Protein 2MSB (pdb70)

CATH classification: 3.10.100.10

Foldseek 3Di:
DDKAFPQWWFFLVVLQVVQVVVVFGFAAQLDLVSLVVNLVRNLFKEWGQWWCVPPPPFIAGVVGDTRDDAFADPPPPPLPDPGFTTWIQGNVSHIYGHHSRGIGTRMTDDD/DKDKAFPQWWFFLVVLQVVQVVVPFGFAADLDPVSLVNNCVRNVAKAWGQWWCVPPPPFIAGVVGDTRDDAFADPPPPDLPDPGFTTWIQHPPSHIYGHHSRGIGTRMTMDDD

Radius of gyration: 19.65 Å; Cα contacts (8 Å, |Δi|>4): 508; chains: 2; bounding box: 37×59×50 Å

Sequence (224 aa):
KFFVTNHERMPFSKVKALCSELRGTVAIPRNAEENKAIQEVAKTSAFLGITDEVTEGQFMYVTGGRLTYSNWKKDEPNDHGSGEDCVTIVDNGLWNDISCQASHTAVCEFPKKFFVTNHERMPFSKVKALCSELRGTVAIPRNAEENKAIQEVAKTSAFLGITDEVTEGQFMYVTGGRLTYSNWKKDEPNDHGSGEDCVTIVDNGLWNDISCQASHTAVCEFPA

B-factor: mean 24.62, std 10.66, range [8.36, 65.38]

InterPro domains:
  IPR001304 C-type lectin-like [PF00059] (135-236)
  IPR001304 C-type lectin-like [PS50041] (123-235)
  IPR001304 C-type lectin-like [SM00034] (116-235)
  IPR008160 Collagen triple helix repeat [PF01391] (36-86)
  IPR016186 C-type lectin-like/link domain superfamily [G3DSA:3.10.100.10] (90-238)
  IPR016187 C-type lectin fold [SSF56436] (125-237)
  IPR018378 C-type lectin, conserved site [PS00615] (212-234)
  IPR033990 Collectin, C-type lectin-like domain [cd03591] (126-236)
  IPR051077 Calcium-dependent Lectin [PTHR24024] (2-236)

Secondary structure (P-SEA, 3-state):
cccccccccccaaaaaaaaaaacccccccccaaaaaaaaaaaccbbbccccccccccccccccccccccccccccccccccccccbbbbccccbbbbccccbbbbbbbbcc/cbbbbcccccccaaaaaaaaaaacccccccccaaaaaaaaaaaccbbbccccccccccbbbbccccccccccccccccccccccccbbbbccccbbbbccccbbbbbbbbbcc

Structure (mmCIF, N/CA/C/O backbone):
data_2MSB
#
_entry.id   2MSB
#
_cell.length_a   34.810
_cell.length_b   85.160
_cell.length_c   39.550
_cell.angle_alpha   90.00
_cell.angle_beta   97.41
_cell.angle_gamma   90.00
#
_symmetry.space_group_name_H-M   'P 1 21 1'
#
loop_
_entity.id
_entity.type
_entity.pdbx_description
1 polymer 'MANNOSE-BINDING PROTEIN-A'
2 branched alpha-D-mannopyranose-(1-2)-alpha-D-mannopyranose-(1-3)-[alpha-D-mannopyranose-(1-3)-[alpha-D-mannopyranose-(1-6)]alpha-D-mannopyranose-(1-6)]beta-D-mannopyranose-(1-4)-2-acetamido-2-deoxy-beta-D-glucopyranose
3 non-polymer 'CALCIUM ION'
4 water water
#
loop_
_atom_site.group_PDB
_atom_site.id
_atom_site.type_symbol
_atom_site.label_atom_id
_atom_site.label_alt_id
_atom_site.label_comp_id
_atom_site.label_asym_id
_atom_site.label_entity_id
_atom_site.label_seq_id
_atom_site.pdbx_PDB_ins_code
_atom_site.Cartn_x
_atom_site.Cartn_y
_atom_site.Cartn_z
_atom_site.occupancy
_atom_site.B_iso_or_equiv
_atom_site.auth_seq_id
_atom_site.auth_comp_id
_atom_site.auth_asym_id
_atom_site.auth_atom_id
_atom_site.pdbx_PDB_model_num
ATOM 1 C C . LYS A 1 3 ? 24.832 1.675 13.656 1.00 45.57 109 LYS A C 1
ATOM 2 O O . LYS A 1 3 ? 25.287 1.274 12.577 1.00 47.31 109 LYS A O 1
ATOM 3 N N . LYS A 1 4 ? 23.678 1.247 14.152 1.00 41.91 110 LYS A N 1
ATOM 4 C CA . LYS A 1 4 ? 22.838 0.322 13.407 1.00 35.35 110 LYS A CA 1
ATOM 5 C C . LYS A 1 4 ? 21.514 0.999 13.153 1.00 30.76 110 LYS A C 1
ATOM 6 O O . LYS A 1 4 ? 21.101 1.882 13.903 1.00 30.27 110 LYS A O 1
ATOM 12 N N . PHE A 1 5 ? 20.845 0.563 12.098 1.00 27.19 111 PHE A N 1
ATOM 13 C CA . PHE A 1 5 ? 19.516 1.053 11.771 1.00 24.41 111 PHE A CA 1
ATOM 14 C C . PHE A 1 5 ? 18.639 -0.177 11.953 1.00 19.68 111 PHE A C 1
ATOM 15 O O . PHE A 1 5 ? 19.057 -1.278 11.638 1.00 19.09 111 PHE A O 1
ATOM 23 N N . PHE A 1 6 ? 17.455 0.001 12.511 1.00 16.75 112 PHE A N 1
ATOM 24 C CA . PHE A 1 6 ? 16.535 -1.113 12.692 1.00 17.30 112 PHE A CA 1
ATOM 25 C C . PHE A 1 6 ? 15.315 -0.680 11.919 1.00 18.62 112 PHE A C 1
ATOM 26 O O . PHE A 1 6 ? 14.868 0.469 12.054 1.00 19.54 112 PHE A O 1
ATOM 34 N N . VAL A 1 7 ? 14.832 -1.561 11.056 1.00 16.48 113 VAL A N 1
ATOM 35 C CA . VAL A 1 7 ? 13.677 -1.272 10.220 1.00 18.01 113 VAL A CA 1
ATOM 36 C C . VAL A 1 7 ? 12.674 -2.409 10.265 1.00 19.57 113 VAL A C 1
ATOM 37 O O . VAL A 1 7 ? 13.019 -3.556 10.545 1.00 18.68 113 VAL A O 1
ATOM 41 N N . THR A 1 8 ? 11.422 -2.088 9.982 1.00 19.55 114 THR A N 1
ATOM 42 C CA . THR A 1 8 ? 10.389 -3.095 9.994 1.00 16.51 114 THR A CA 1
ATOM 43 C C . THR A 1 8 ? 9.361 -2.759 8.942 1.00 17.14 114 THR A C 1
ATOM 44 O O . THR A 1 8 ? 9.314 -1.641 8.463 1.00 15.80 114 THR A O 1
ATOM 48 N N . ASN A 1 9 ? 8.644 -3.771 8.479 1.00 15.08 115 ASN A N 1
ATOM 49 C CA . ASN A 1 9 ? 7.544 -3.539 7.569 1.00 20.28 115 ASN A CA 1
ATOM 50 C C . ASN A 1 9 ? 6.272 -3.861 8.353 1.00 22.55 115 ASN A C 1
ATOM 51 O O . ASN A 1 9 ? 5.171 -3.757 7.834 1.00 26.26 115 ASN A O 1
ATOM 56 N N . HIS A 1 10 ? 6.452 -4.175 9.638 1.00 25.62 116 HIS A N 1
ATOM 57 C CA . HIS A 1 10 ? 5.384 -4.494 10.582 1.00 28.69 116 HIS A CA 1
ATOM 58 C C . HIS A 1 10 ? 4.749 -5.861 10.462 1.00 30.81 116 HIS A C 1
ATOM 59 O O . HIS A 1 10 ? 3.902 -6.221 11.293 1.00 34.11 116 HIS A O 1
ATOM 66 N N . GLU A 1 11 ? 5.112 -6.628 9.443 1.00 29.45 117 GLU A N 1
ATOM 67 C CA . GLU A 1 11 ? 4.481 -7.923 9.318 1.00 29.62 117 GLU A CA 1
ATOM 68 C C . GLU A 1 11 ? 4.971 -8.893 10.375 1.00 27.29 117 GLU A C 1
ATOM 69 O O . GLU A 1 11 ? 6.094 -8.761 10.888 1.00 22.91 117 GLU A O 1
ATOM 79 N N . ARG A 1 12 ? 4.068 -9.796 10.753 1.00 25.55 118 ARG A N 1
ATOM 80 C CA . ARG A 1 12 ? 4.320 -10.824 11.741 1.00 25.70 118 ARG A CA 1
ATOM 81 C C . ARG A 1 12 ? 4.376 -12.138 10.995 1.00 23.49 118 ARG A C 1
ATOM 82 O O . ARG A 1 12 ? 3.468 -12.495 10.253 1.00 23.86 118 ARG A O 1
ATOM 90 N N . MET A 1 13 ? 5.460 -12.868 11.208 1.00 24.48 119 MET A N 1
ATOM 91 C CA . MET A 1 13 ? 5.675 -14.119 10.513 1.00 23.16 119 MET A CA 1
ATOM 92 C C . MET A 1 13 ? 6.581 -14.999 11.355 1.00 22.23 119 MET A C 1
ATOM 93 O O . MET A 1 13 ? 7.139 -14.541 12.354 1.00 21.01 119 MET A O 1
ATOM 98 N N . PRO A 1 14 ? 6.703 -16.288 10.983 1.00 23.12 120 PRO A N 1
ATOM 99 C CA . PRO A 1 14 ? 7.549 -17.236 11.698 1.00 19.72 120 PRO A CA 1
ATOM 100 C C . PRO A 1 14 ? 8.991 -16.822 11.485 1.00 16.61 120 PRO A C 1
ATOM 101 O O . PRO A 1 14 ? 9.307 -16.120 10.519 1.00 17.47 120 PRO A O 1
ATOM 105 N N . PHE A 1 15 ? 9.856 -17.255 12.384 1.00 17.84 121 PHE A N 1
ATOM 106 C CA . PHE A 1 15 ? 11.265 -16.883 12.308 1.00 13.46 121 PHE A CA 1
ATOM 107 C C . PHE A 1 15 ? 11.936 -17.178 10.968 1.00 15.36 121 PHE A C 1
ATOM 108 O O . PHE A 1 15 ? 12.737 -16.384 10.465 1.00 14.03 121 PHE A O 1
ATOM 116 N N . SER A 1 16 ? 11.646 -18.347 10.417 1.00 13.21 122 SER A N 1
ATOM 117 C CA . SER A 1 16 ? 12.192 -18.749 9.140 1.00 15.68 122 SER A CA 1
ATOM 118 C C . SER A 1 16 ? 11.936 -17.667 8.073 1.00 14.85 122 SER A C 1
ATOM 119 O O . SER A 1 16 ? 12.812 -17.361 7.262 1.00 16.76 122 SER A O 1
ATOM 122 N N . LYS A 1 17 ? 10.753 -17.058 8.118 1.00 14.53 123 LYS A N 1
ATOM 123 C CA . LYS A 1 17 ? 10.371 -16.022 7.162 1.00 18.01 123 LYS A CA 1
ATOM 124 C C . LYS A 1 17 ? 11.034 -14.680 7.452 1.00 16.83 123 LYS A C 1
ATOM 125 O O . LYS A 1 17 ? 11.372 -13.952 6.522 1.00 13.81 123 LYS A O 1
ATOM 134 N N . VAL A 1 18 ? 11.260 -14.379 8.732 1.00 17.05 124 VAL A N 1
ATOM 135 C CA . VAL A 1 18 ? 11.940 -13.149 9.132 1.00 15.10 124 VAL A CA 1
ATOM 136 C C . VAL A 1 18 ? 13.390 -13.197 8.606 1.00 12.46 124 VAL A C 1
ATOM 137 O O . VAL A 1 18 ? 13.889 -12.228 8.022 1.00 14.61 124 VAL A O 1
ATOM 141 N N . LYS A 1 19 ? 14.037 -14.343 8.757 1.00 10.81 125 LYS A N 1
ATOM 142 C CA . LYS A 1 19 ? 15.401 -14.497 8.263 1.00 11.89 125 LYS A CA 1
ATOM 143 C C . LYS A 1 19 ? 15.476 -14.285 6.746 1.00 14.61 125 LYS A C 1
ATOM 144 O O . LYS A 1 19 ? 16.322 -13.519 6.262 1.00 17.03 125 LYS A O 1
ATOM 150 N N . ALA A 1 20 ? 14.570 -14.934 6.014 1.00 14.76 126 ALA A N 1
ATOM 151 C CA . ALA A 1 20 ? 14.478 -14.828 4.543 1.00 14.89 126 ALA A CA 1
ATOM 152 C C . ALA A 1 20 ? 14.252 -13.358 4.154 1.00 17.45 126 ALA A C 1
ATOM 153 O O . ALA A 1 20 ? 14.929 -12.828 3.266 1.00 19.88 126 ALA A O 1
ATOM 155 N N . LEU A 1 21 ? 13.338 -12.691 4.854 1.00 15.99 127 LEU A N 1
ATOM 156 C CA . LEU A 1 21 ? 13.029 -11.293 4.606 1.00 15.57 127 LEU A CA 1
ATOM 157 C C . LEU A 1 21 ? 14.258 -10.403 4.789 1.00 16.92 127 LEU A C 1
ATOM 158 O O . LEU A 1 21 ? 14.632 -9.663 3.885 1.00 21.25 127 LEU A O 1
ATOM 163 N N . CYS A 1 22 ? 14.911 -10.482 5.944 1.00 15.41 128 CYS A N 1
ATOM 164 C CA . CYS A 1 22 ? 16.069 -9.634 6.171 1.00 13.11 128 CYS A CA 1
ATOM 165 C C . CYS A 1 22 ? 17.170 -9.901 5.182 1.00 17.65 128 CYS A C 1
ATOM 166 O O . CYS A 1 22 ? 17.804 -8.958 4.720 1.00 15.44 128 CYS A O 1
ATOM 169 N N . SER A 1 23 ? 17.319 -11.155 4.768 1.00 18.59 129 SER A N 1
ATOM 170 C CA . SER A 1 23 ? 18.365 -11.478 3.807 1.00 22.03 129 SER A CA 1
ATOM 171 C C . SER A 1 23 ? 18.029 -10.909 2.425 1.00 21.44 129 SER A C 1
ATOM 172 O O . SER A 1 23 ? 18.931 -10.455 1.715 1.00 21.55 129 SER A O 1
ATOM 175 N N . GLU A 1 24 ? 16.742 -10.841 2.085 1.00 19.45 130 GLU A N 1
ATOM 176 C CA . GLU A 1 24 ? 16.316 -10.265 0.798 1.00 23.46 130 GLU A CA 1
ATOM 177 C C . GLU A 1 24 ? 16.662 -8.788 0.756 1.00 24.87 130 GLU A C 1
ATOM 178 O O . GLU A 1 24 ? 16.953 -8.235 -0.310 1.00 23.97 130 GLU A O 1
ATOM 184 N N . LEU A 1 25 ? 16.578 -8.139 1.918 1.00 20.75 131 LEU A N 1
ATOM 185 C CA . LEU A 1 25 ? 16.899 -6.722 2.051 1.00 22.71 131 LEU A CA 1
ATOM 186 C C . LEU A 1 25 ? 18.396 -6.524 2.215 1.00 20.60 131 LEU A C 1
ATOM 187 O O . LEU A 1 25 ? 18.857 -5.395 2.338 1.00 22.78 131 LEU A O 1
ATOM 192 N N . ARG A 1 26 ? 19.136 -7.625 2.277 1.00 21.57 132 ARG A N 1
ATOM 193 C CA . ARG A 1 26 ? 20.581 -7.595 2.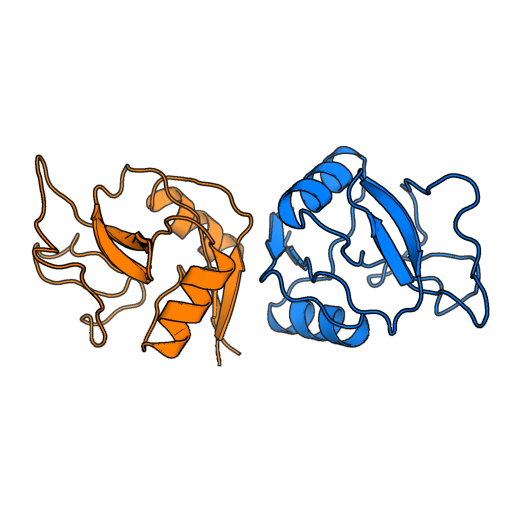457 1.00 25.26 132 ARG A CA 1
ATOM 194 C C . ARG A 1 26 ? 20.966 -7.067 3.836 1.00 23.97 132 ARG A C 1
ATOM 195 O O . ARG A 1 26 ? 21.934 -6.326 3.989 1.00 23.07 132 ARG A O 1
ATOM 203 N N . GLY A 1 27 ? 20.166 -7.451 4.830 1.00 23.38 133 GLY A N 1
ATOM 204 C CA . GLY A 1 27 ? 20.405 -7.085 6.212 1.00 22.73 133 GLY A CA 1
ATOM 205 C C . GLY A 1 27 ? 20.359 -8.373 7.026 1.00 20.94 133 GLY A C 1
ATOM 206 O O . GLY A 1 27 ? 20.456 -9.465 6.468 1.00 18.88 133 GLY A O 1
ATOM 207 N N . THR A 1 28 ? 20.192 -8.271 8.337 1.00 15.60 134 THR A N 1
ATOM 208 C CA . THR A 1 28 ? 20.146 -9.459 9.169 1.00 18.60 134 THR A CA 1
ATOM 209 C C . THR A 1 28 ? 19.022 -9.238 10.153 1.00 15.22 134 THR A C 1
ATOM 210 O O . THR A 1 28 ? 18.511 -8.117 10.266 1.00 16.09 134 THR A O 1
ATOM 214 N N . VAL A 1 29 ? 18.603 -10.301 10.827 1.00 14.54 135 VAL A N 1
ATOM 215 C CA . VAL A 1 29 ? 17.546 -10.1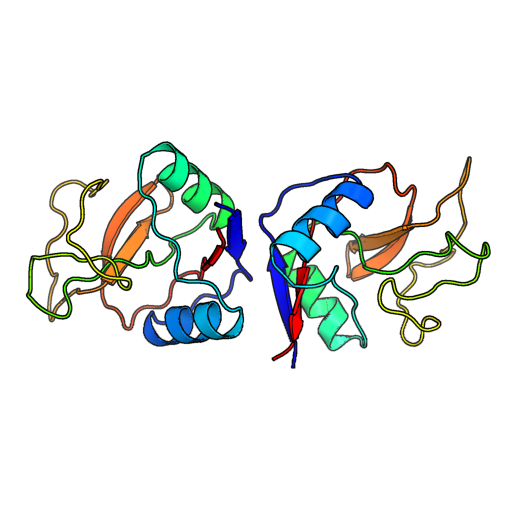60 11.811 1.00 12.93 135 VAL A CA 1
ATOM 216 C C . VAL A 1 29 ? 18.133 -9.332 12.927 1.00 14.95 135 VAL A C 1
ATOM 217 O O . VAL A 1 29 ? 19.297 -9.533 13.298 1.00 14.42 135 VAL A O 1
ATOM 221 N N . ALA A 1 30 ? 17.331 -8.416 13.466 1.00 13.26 136 ALA A N 1
ATOM 222 C CA . ALA A 1 30 ? 17.774 -7.543 14.550 1.00 16.38 136 ALA A CA 1
ATOM 223 C C . ALA A 1 30 ? 18.393 -8.268 15.744 1.00 16.80 136 ALA A C 1
ATOM 224 O O . ALA A 1 30 ? 17.829 -9.223 16.281 1.00 18.03 136 ALA A O 1
ATOM 226 N N . ILE A 1 31 ? 19.527 -7.744 16.198 1.00 16.49 137 ILE A N 1
ATOM 227 C CA . ILE A 1 31 ? 20.248 -8.290 17.329 1.00 15.94 137 ILE A CA 1
ATOM 228 C C . ILE A 1 31 ? 20.674 -7.144 18.226 1.00 14.90 137 ILE A C 1
ATOM 229 O O . ILE A 1 31 ? 21.430 -6.273 17.797 1.00 19.15 137 ILE A O 1
ATOM 234 N N . PRO A 1 32 ? 20.125 -7.071 19.438 1.00 15.68 138 PRO A N 1
ATOM 235 C CA . PRO A 1 32 ? 20.534 -5.979 20.333 1.00 17.88 138 PRO A CA 1
ATOM 236 C C . PRO A 1 32 ? 21.804 -6.429 21.027 1.00 18.79 138 PRO A C 1
ATOM 237 O O . PRO A 1 32 ? 21.840 -7.491 21.635 1.00 23.16 138 PRO A O 1
ATOM 241 N N . ARG A 1 33 ? 22.842 -5.610 20.954 1.00 19.24 139 ARG A N 1
ATOM 242 C CA . ARG A 1 33 ? 24.126 -5.962 21.547 1.00 20.66 139 ARG A CA 1
ATOM 243 C C . ARG A 1 33 ? 24.268 -5.289 22.904 1.00 24.16 139 ARG A C 1
ATOM 244 O O . ARG A 1 33 ? 25.219 -5.529 23.637 1.00 25.56 139 ARG A O 1
ATOM 252 N N . ASN A 1 34 ? 23.317 -4.426 23.235 1.00 23.21 140 ASN A N 1
ATOM 253 C CA . ASN A 1 34 ? 23.339 -3.736 24.512 1.00 24.61 140 ASN A CA 1
ATOM 254 C C . ASN A 1 34 ? 21.947 -3.201 24.779 1.00 25.17 140 ASN A C 1
ATOM 255 O O . ASN A 1 34 ? 21.072 -3.313 23.919 1.00 21.34 140 ASN A O 1
ATOM 260 N N . ALA A 1 35 ? 21.743 -2.618 25.957 1.00 24.56 141 ALA A N 1
ATOM 261 C CA . ALA A 1 35 ? 20.437 -2.098 26.357 1.00 24.12 141 ALA A CA 1
ATOM 262 C C . ALA A 1 35 ? 19.889 -1.006 25.459 1.00 23.00 141 ALA A C 1
ATOM 263 O O . ALA A 1 35 ? 18.682 -0.881 25.300 1.00 22.15 141 ALA A O 1
ATOM 265 N N . GLU A 1 36 ? 20.789 -0.197 24.913 1.00 24.00 142 GLU A N 1
ATOM 266 C CA . GLU A 1 36 ? 20.461 0.913 24.024 1.00 27.29 142 GLU A CA 1
ATOM 267 C C . GLU A 1 36 ? 19.792 0.351 22.771 1.00 25.81 142 GLU A C 1
ATOM 268 O O . GLU A 1 36 ? 18.687 0.760 22.388 1.00 26.08 142 GLU A O 1
ATOM 274 N N . GLU A 1 37 ? 20.461 -0.613 22.153 1.00 24.88 143 GLU A N 1
ATOM 275 C CA . GLU A 1 37 ? 19.943 -1.264 20.947 1.00 21.04 143 GLU A CA 1
ATOM 276 C C . GLU A 1 37 ? 18.664 -2.026 21.267 1.00 20.51 143 GLU A C 1
ATOM 277 O O . GLU A 1 37 ? 17.748 -2.077 20.450 1.00 22.29 143 GLU A O 1
ATOM 283 N N . ASN A 1 38 ? 18.607 -2.617 22.453 1.00 20.42 144 ASN A N 1
ATOM 284 C CA . ASN A 1 38 ? 17.418 -3.337 22.872 1.00 19.08 144 ASN A CA 1
ATOM 285 C C . ASN A 1 38 ? 16.218 -2.381 22.923 1.00 19.95 144 ASN A C 1
ATOM 286 O O . ASN A 1 38 ? 15.115 -2.714 22.474 1.00 18.91 144 ASN A O 1
ATOM 291 N N . LYS A 1 39 ? 16.419 -1.192 23.479 1.00 20.17 145 LYS A N 1
ATOM 292 C CA . LYS A 1 39 ? 15.337 -0.228 23.542 1.00 21.53 145 LYS A CA 1
ATOM 293 C C . LYS A 1 39 ? 14.953 0.256 22.153 1.00 19.89 145 LYS A C 1
ATOM 294 O O . LYS A 1 39 ? 13.782 0.422 21.854 1.00 23.55 145 LYS A O 1
ATOM 304 N N . ALA A 1 40 ? 15.956 0.498 21.316 1.00 22.79 146 ALA A N 1
ATOM 305 C CA . ALA A 1 40 ? 15.753 0.953 19.945 1.00 18.93 146 ALA A CA 1
ATOM 306 C C . ALA A 1 40 ? 14.912 -0.055 19.145 1.00 19.65 146 ALA A C 1
ATOM 307 O O . ALA A 1 40 ? 14.005 0.335 18.411 1.00 19.27 146 ALA A O 1
ATOM 309 N N . ILE A 1 41 ? 15.183 -1.351 19.313 1.00 16.42 147 ILE A N 1
ATOM 310 C CA . ILE A 1 41 ? 14.403 -2.382 18.617 1.00 18.17 147 ILE A CA 1
ATOM 311 C C . ILE A 1 41 ? 12.977 -2.376 19.178 1.00 19.56 147 ILE A C 1
ATOM 312 O O . ILE A 1 41 ? 12.001 -2.521 18.435 1.00 20.99 147 ILE A O 1
ATOM 317 N N . GLN A 1 42 ? 12.865 -2.229 20.498 1.00 23.10 148 GLN A N 1
ATOM 318 C CA . GLN A 1 42 ? 11.567 -2.209 21.167 1.00 24.92 148 GLN A CA 1
ATOM 319 C C . GLN A 1 42 ? 10.707 -1.085 20.600 1.00 23.61 148 GLN A C 1
ATOM 320 O O . GLN A 1 42 ? 9.532 -1.280 20.305 1.00 23.35 148 GLN A O 1
ATOM 326 N N . GLU A 1 43 ? 11.316 0.077 20.413 1.00 25.56 149 GLU A N 1
ATOM 327 C CA . GLU A 1 43 ? 10.593 1.229 19.887 1.00 28.39 149 GLU A CA 1
ATOM 328 C C . GLU A 1 43 ? 10.160 1.094 18.430 1.00 26.95 149 GLU A C 1
ATOM 329 O O . GLU A 1 43 ? 9.115 1.601 18.060 1.00 28.30 149 GLU A O 1
ATOM 338 N N . VAL A 1 44 ? 10.962 0.420 17.608 1.00 25.63 150 VAL A N 1
ATOM 339 C CA . VAL A 1 44 ? 10.633 0.217 16.198 1.00 23.91 150 VAL A CA 1
ATOM 340 C C . VAL A 1 44 ? 9.506 -0.822 16.055 1.00 25.34 150 VAL A C 1
ATOM 341 O O . VAL A 1 44 ? 8.538 -0.639 15.308 1.00 22.59 150 VAL A O 1
ATOM 345 N N . ALA A 1 45 ? 9.637 -1.922 16.784 1.00 25.64 151 ALA A N 1
ATOM 346 C CA . ALA A 1 45 ? 8.656 -2.999 16.701 1.00 24.96 151 ALA A CA 1
ATOM 347 C C . ALA A 1 45 ? 7.308 -2.669 17.327 1.00 28.06 151 ALA A C 1
ATOM 348 O O . ALA A 1 45 ? 6.266 -3.033 16.778 1.00 28.36 151 ALA A O 1
ATOM 350 N N . LYS A 1 46 ? 7.329 -2.025 18.492 1.00 28.59 152 LYS A N 1
ATOM 351 C CA . LYS A 1 46 ? 6.103 -1.656 19.208 1.00 31.44 152 LYS A CA 1
ATOM 352 C C . LYS A 1 46 ? 5.246 -2.855 19.611 1.00 30.90 152 LYS A C 1
ATOM 353 O O . LYS A 1 46 ? 4.116 -2.696 20.085 1.00 35.38 152 LYS A O 1
ATOM 359 N N . THR A 1 47 ? 5.775 -4.053 19.405 1.00 25.71 153 THR A N 1
ATOM 360 C CA . THR A 1 47 ? 5.080 -5.280 19.747 1.00 24.45 153 THR A CA 1
ATOM 361 C C . THR A 1 47 ? 6.154 -6.373 19.801 1.00 24.31 153 THR A C 1
ATOM 362 O O . THR A 1 47 ? 7.338 -6.082 19.585 1.00 26.01 153 THR A O 1
ATOM 366 N N . SER A 1 48 ? 5.762 -7.609 20.099 1.00 20.25 154 SER A N 1
ATOM 367 C CA . SER A 1 48 ? 6.733 -8.692 20.182 1.00 18.48 154 SER A CA 1
ATOM 368 C C . SER A 1 48 ? 7.434 -8.868 18.837 1.00 17.80 154 SER A C 1
ATOM 369 O O . SER A 1 48 ? 6.811 -8.860 17.778 1.00 15.77 154 SER A O 1
ATOM 372 N N . ALA A 1 49 ? 8.750 -8.992 18.875 1.00 14.86 155 ALA A N 1
ATOM 373 C CA . ALA A 1 49 ? 9.495 -9.149 17.639 1.00 14.24 155 ALA A CA 1
ATOM 374 C C . ALA A 1 49 ? 10.567 -10.185 17.866 1.00 14.19 155 ALA A C 1
ATOM 375 O O . ALA A 1 49 ? 11.050 -10.326 18.972 1.00 15.59 155 ALA A O 1
ATOM 377 N N . PHE A 1 50 ? 10.943 -10.900 16.811 1.00 15.37 156 PHE A N 1
ATOM 378 C CA . PHE A 1 50 ? 11.988 -11.901 16.916 1.00 11.82 156 PHE A CA 1
ATOM 379 C C . PHE A 1 50 ? 13.351 -11.224 16.924 1.00 9.81 156 PHE A C 1
ATOM 380 O O . PHE A 1 50 ? 13.561 -10.210 16.252 1.00 12.45 156 PHE A O 1
ATOM 388 N N . LEU A 1 51 ? 14.290 -11.808 17.635 1.00 11.69 157 LEU A N 1
ATOM 389 C CA . LEU A 1 51 ? 15.647 -11.292 17.621 1.00 10.23 157 LEU A CA 1
ATOM 390 C C . LEU A 1 51 ? 16.471 -12.355 16.898 1.00 9.17 157 LEU A C 1
ATOM 391 O O . LEU A 1 51 ? 16.075 -13.523 16.856 1.00 13.66 157 LEU A O 1
ATOM 396 N N . GLY A 1 52 ? 17.595 -11.962 16.321 1.00 9.34 158 GLY A N 1
ATOM 397 C CA . GLY A 1 52 ? 18.420 -12.925 15.614 1.00 11.07 158 GLY A CA 1
ATOM 398 C C . GLY A 1 52 ? 19.241 -13.755 16.584 1.00 14.01 158 GLY A C 1
ATOM 399 O O . GLY A 1 52 ? 20.463 -13.850 16.470 1.00 11.19 158 GLY A O 1
ATOM 400 N N . ILE A 1 53 ? 18.559 -14.379 17.535 1.00 13.56 159 ILE A N 1
ATOM 401 C CA . ILE A 1 53 ? 19.222 -15.180 18.561 1.00 12.92 159 ILE A CA 1
ATOM 402 C C . ILE A 1 53 ? 18.404 -16.461 18.736 1.00 10.97 159 ILE A C 1
ATOM 403 O O . ILE A 1 53 ? 17.179 -16.387 18.882 1.00 12.45 159 ILE A O 1
ATOM 408 N N . THR A 1 54 ? 19.064 -17.623 18.705 1.00 10.42 160 THR A N 1
ATOM 409 C CA . THR A 1 54 ? 18.386 -18.909 18.862 1.00 11.30 160 THR A CA 1
ATOM 410 C C . THR A 1 54 ? 19.326 -19.932 19.506 1.00 12.99 160 THR A C 1
ATOM 411 O O . THR A 1 54 ? 20.528 -19.750 19.519 1.00 11.46 160 THR A O 1
ATOM 415 N N . ASP A 1 55 ? 18.757 -20.996 20.064 1.00 15.11 161 ASP A N 1
ATOM 416 C CA . ASP A 1 55 ? 19.557 -22.093 20.639 1.00 11.79 161 ASP A CA 1
ATOM 417 C C . ASP A 1 55 ? 19.165 -23.351 19.852 1.00 13.66 161 ASP A C 1
ATOM 418 O O . ASP A 1 55 ? 18.952 -24.419 20.405 1.00 14.79 161 ASP A O 1
ATOM 423 N N . GLU A 1 56 ? 19.018 -23.182 18.542 1.00 14.62 162 GLU A N 1
ATOM 424 C CA . GLU A 1 56 ? 18.660 -24.280 17.655 1.00 17.51 162 GLU A CA 1
ATOM 425 C C . GLU A 1 56 ? 19.776 -25.306 17.537 1.00 18.02 162 GLU A C 1
ATOM 426 O O . GLU A 1 56 ? 19.513 -26.497 17.387 1.00 21.52 162 GLU A O 1
ATOM 432 N N . VAL A 1 57 ? 21.019 -24.843 17.564 1.00 17.43 163 VAL A N 1
ATOM 433 C CA . VAL A 1 57 ? 22.164 -25.746 17.440 1.00 19.26 163 VAL A CA 1
ATOM 434 C C . VAL A 1 57 ? 22.354 -26.585 18.698 1.00 21.63 163 VAL A C 1
ATOM 435 O O . VAL A 1 57 ? 22.346 -27.820 18.635 1.00 22.66 163 VAL A O 1
ATOM 439 N N . THR A 1 58 ? 22.533 -25.914 19.832 1.00 19.37 164 THR A N 1
ATOM 440 C CA . THR A 1 58 ? 22.718 -26.594 21.109 1.00 21.35 164 THR A CA 1
ATOM 441 C C . THR A 1 58 ? 21.767 -25.965 22.111 1.00 22.08 164 THR A C 1
ATOM 442 O O . THR A 1 58 ? 21.910 -24.793 22.458 1.00 20.35 164 THR A O 1
ATOM 446 N N . GLU A 1 59 ? 20.802 -26.767 22.552 1.00 22.34 165 GLU A N 1
ATOM 447 C CA . GLU A 1 59 ? 19.774 -26.379 23.513 1.00 21.77 165 GLU A CA 1
ATOM 448 C C . GLU A 1 59 ? 20.325 -25.720 24.778 1.00 21.60 165 GLU A C 1
ATOM 449 O O . GLU A 1 59 ? 21.189 -26.275 25.465 1.00 23.83 165 GLU A O 1
ATOM 455 N N . GLY A 1 60 ? 19.869 -24.501 25.037 1.00 19.15 166 GLY A N 1
ATOM 456 C CA . GLY A 1 60 ? 20.317 -23.761 26.204 1.00 18.10 166 GLY A CA 1
ATOM 457 C C . GLY A 1 60 ? 21.519 -22.888 25.909 1.00 18.02 166 GLY A C 1
ATOM 458 O O . GLY A 1 60 ? 21.948 -22.094 26.750 1.00 19.24 166 GLY A O 1
ATOM 459 N N . GLN A 1 61 ? 22.102 -23.035 24.725 1.00 19.29 167 GLN A N 1
ATOM 460 C CA . GLN A 1 61 ? 23.238 -22.200 24.371 1.00 20.24 167 GLN A CA 1
ATOM 461 C C . GLN A 1 61 ? 22.800 -21.282 23.236 1.00 19.16 167 GLN A C 1
ATOM 462 O O . GLN A 1 61 ? 22.901 -21.639 22.071 1.00 18.07 167 GLN A O 1
ATOM 468 N N . PHE A 1 62 ? 22.250 -20.131 23.599 1.00 16.74 168 PHE A N 1
ATOM 469 C CA . PHE A 1 62 ? 21.787 -19.163 22.619 1.00 13.43 168 PHE A CA 1
ATOM 470 C C . PHE A 1 62 ? 22.936 -18.547 21.881 1.00 16.30 168 PHE A C 1
ATOM 471 O O . PHE A 1 62 ? 23.951 -18.174 22.478 1.00 13.66 168 PHE A O 1
ATOM 479 N N . MET A 1 63 ? 22.780 -18.436 20.570 1.00 15.33 169 MET A N 1
ATOM 480 C CA . MET A 1 63 ? 23.834 -17.890 19.731 1.00 14.70 169 MET A CA 1
ATOM 481 C C . MET A 1 63 ? 23.256 -16.927 18.716 1.00 13.95 169 MET A C 1
ATOM 482 O O . MET A 1 63 ? 22.143 -17.087 18.309 1.00 8.36 169 MET A O 1
ATOM 487 N N . TYR A 1 64 ? 24.015 -15.931 18.297 1.00 12.65 170 TYR A N 1
ATOM 488 C CA . TYR A 1 64 ? 23.508 -15.042 17.264 1.00 13.09 170 TYR A CA 1
ATOM 489 C C . TYR A 1 64 ? 23.432 -15.833 15.973 1.00 13.84 170 TYR A C 1
ATOM 490 O O . TYR A 1 64 ? 24.227 -16.745 15.734 1.00 13.39 170 TYR A O 1
ATOM 499 N N . VAL A 1 65 ? 22.455 -15.507 15.136 1.00 12.76 171 VAL A N 1
ATOM 500 C CA . VAL A 1 65 ? 22.317 -16.198 13.862 1.00 13.89 171 VAL A CA 1
ATOM 501 C C . VAL A 1 65 ? 23.528 -15.968 12.973 1.00 13.51 171 VAL A C 1
ATOM 502 O O . VAL A 1 65 ? 23.857 -16.817 12.137 1.00 12.88 171 VAL A O 1
ATOM 506 N N . THR A 1 66 ? 24.242 -14.874 13.241 1.00 14.82 172 THR A N 1
ATOM 507 C CA . THR A 1 66 ? 25.435 -14.505 12.484 1.00 14.51 172 THR A CA 1
ATOM 508 C C . THR A 1 66 ? 26.710 -15.038 13.123 1.00 15.82 172 THR A C 1
ATOM 509 O O . THR A 1 66 ? 27.800 -14.674 12.695 1.00 17.39 172 THR A O 1
ATOM 513 N N . GLY A 1 67 ? 26.550 -15.893 14.137 1.00 14.60 173 GLY A N 1
ATOM 514 C CA . GLY A 1 67 ? 27.672 -16.512 14.807 1.00 14.03 173 GLY A CA 1
ATOM 515 C C . GLY A 1 67 ? 27.963 -15.935 16.172 1.00 14.58 173 GLY A C 1
ATOM 516 O O . GLY A 1 67 ? 27.623 -14.789 16.465 1.00 17.93 173 GLY A O 1
ATOM 517 N N . GLY A 1 68 ? 28.532 -16.759 17.040 1.00 19.25 174 GLY A N 1
ATOM 518 C CA . GLY A 1 68 ? 28.907 -16.281 18.357 1.00 21.13 174 GLY A CA 1
ATOM 519 C C . GLY A 1 68 ? 27.894 -16.485 19.443 1.00 21.90 174 GLY A C 1
ATOM 520 O O . GLY A 1 68 ? 26.683 -16.460 19.209 1.00 19.90 174 GLY A O 1
ATOM 521 N N . ARG A 1 69 ? 28.399 -16.698 20.651 1.00 24.40 175 ARG A N 1
ATOM 522 C CA . ARG A 1 69 ? 27.545 -16.902 21.802 1.00 25.95 175 ARG A CA 1
ATOM 523 C C . ARG A 1 69 ? 27.012 -15.575 22.286 1.00 24.98 175 ARG A C 1
ATOM 524 O O . ARG A 1 69 ? 27.657 -14.531 22.176 1.00 23.42 175 ARG A O 1
ATOM 532 N N . LEU A 1 70 ? 25.805 -15.643 22.817 1.00 26.21 176 LEU A N 1
ATOM 533 C CA . LEU A 1 70 ? 25.086 -14.499 23.344 1.00 28.88 176 LEU A CA 1
ATOM 534 C C . LEU A 1 70 ? 25.862 -13.813 24.456 1.00 32.00 176 LEU A C 1
ATOM 535 O O . LEU A 1 70 ? 26.340 -14.462 25.396 1.00 33.61 176 LEU A O 1
ATOM 540 N N . THR A 1 71 ? 26.030 -12.509 24.331 1.00 31.93 177 THR A N 1
ATOM 541 C CA . THR A 1 71 ? 26.716 -11.774 25.369 1.00 33.68 177 THR A CA 1
ATOM 542 C C . THR A 1 71 ? 25.636 -11.044 26.167 1.00 31.01 177 THR A C 1
ATOM 543 O O . THR A 1 71 ? 25.173 -11.545 27.197 1.00 35.82 177 THR A O 1
ATOM 547 N N . TYR A 1 72 ? 25.165 -9.919 25.655 1.00 28.35 178 TYR A N 1
ATOM 548 C CA . TYR A 1 72 ? 24.132 -9.168 26.342 1.00 24.01 178 TYR A CA 1
ATOM 549 C C . TYR A 1 72 ? 22.787 -9.893 26.248 1.00 23.48 178 TYR A C 1
ATOM 550 O O . TYR A 1 72 ? 22.474 -10.488 25.225 1.00 22.50 178 TYR A O 1
ATOM 559 N N . SER A 1 73 ? 22.016 -9.873 27.328 1.00 20.54 179 SER A N 1
ATOM 560 C CA . SER A 1 73 ? 20.688 -10.483 27.335 1.00 20.38 179 SER A CA 1
ATOM 561 C C . SER A 1 73 ? 19.756 -9.689 28.236 1.00 20.31 179 SER A C 1
ATOM 562 O O . SER A 1 73 ? 20.201 -8.844 29.013 1.00 20.98 179 SER A O 1
ATOM 565 N N . ASN A 1 74 ? 18.455 -9.917 28.095 1.00 18.67 180 ASN A N 1
ATOM 566 C CA . ASN A 1 74 ? 17.483 -9.208 28.906 1.00 20.43 180 ASN A CA 1
ATOM 567 C C . ASN A 1 74 ? 16.307 -10.117 29.179 1.00 18.79 180 ASN A C 1
ATOM 568 O O . ASN A 1 74 ? 15.144 -9.725 29.030 1.00 21.16 180 ASN A O 1
ATOM 573 N N . TRP A 1 75 ? 16.601 -11.340 29.610 1.00 21.24 181 TRP A N 1
ATOM 574 C CA . TRP A 1 75 ? 15.546 -12.315 29.870 1.00 17.82 181 TRP A CA 1
ATOM 575 C C . TRP A 1 75 ? 14.588 -11.905 30.966 1.00 17.25 181 TRP A C 1
ATOM 576 O O . TRP A 1 75 ? 14.968 -11.247 31.940 1.00 18.60 181 TRP A O 1
ATOM 587 N N . LYS A 1 76 ? 13.353 -12.331 30.779 1.00 21.78 182 LYS A N 1
ATOM 588 C CA . LYS A 1 76 ? 12.250 -12.141 31.707 1.00 24.80 182 LYS A CA 1
ATOM 589 C C . LYS A 1 76 ? 12.582 -13.174 32.811 1.00 24.48 182 LYS A C 1
ATOM 590 O O . LYS A 1 76 ? 13.244 -14.189 32.540 1.00 21.83 182 LYS A O 1
ATOM 596 N N . LYS A 1 77 ? 12.157 -12.936 34.045 1.00 24.60 183 LYS A N 1
ATOM 597 C CA . LYS A 1 77 ? 12.446 -13.897 35.102 1.00 24.27 183 LYS A CA 1
ATOM 598 C C . LYS A 1 77 ? 11.901 -15.278 34.725 1.00 19.98 183 LYS A C 1
ATOM 599 O O . LYS A 1 77 ? 10.776 -15.419 34.209 1.00 24.36 183 LYS A O 1
ATOM 605 N N . ASP A 1 78 ? 12.720 -16.292 34.985 1.00 21.37 184 ASP A N 1
ATOM 606 C CA . ASP A 1 78 ? 12.408 -17.691 34.714 1.00 22.03 184 ASP A CA 1
ATOM 607 C C . ASP A 1 78 ? 12.493 -18.075 33.235 1.00 19.87 184 ASP A C 1
ATOM 608 O O . ASP A 1 78 ? 11.950 -19.097 32.821 1.00 20.73 184 ASP A O 1
ATOM 613 N N . GLU A 1 79 ? 13.092 -17.197 32.440 1.00 19.69 185 GLU A N 1
ATOM 614 C CA . GLU A 1 79 ? 13.294 -17.463 31.021 1.00 17.00 185 GLU A CA 1
ATOM 615 C C . GLU A 1 79 ? 14.804 -17.468 30.847 1.00 15.49 185 GLU A C 1
ATOM 616 O O . GLU A 1 79 ? 15.520 -16.831 31.624 1.00 17.96 185 GLU A O 1
ATOM 622 N N . PRO A 1 80 ? 15.323 -18.204 29.851 1.00 15.52 186 PRO A N 1
ATOM 623 C CA . PRO A 1 80 ? 14.593 -19.034 28.885 1.00 14.48 186 PRO A CA 1
ATOM 624 C C . PRO A 1 80 ? 14.181 -20.361 29.511 1.00 18.01 186 PRO A C 1
ATOM 625 O O . PRO A 1 80 ? 14.951 -20.971 30.236 1.00 20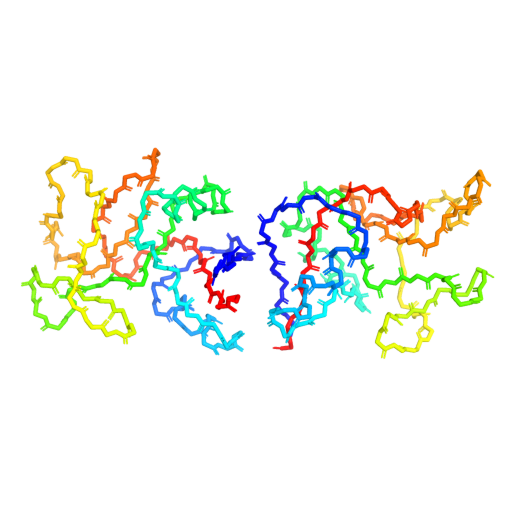.55 186 PRO A O 1
ATOM 629 N N . ASN A 1 81 ? 12.975 -20.825 29.221 1.00 18.94 187 ASN A N 1
ATOM 630 C CA . ASN A 1 81 ? 12.513 -22.058 29.835 1.00 20.90 187 ASN A CA 1
ATOM 631 C C . ASN A 1 81 ? 12.240 -23.214 28.875 1.00 21.57 187 ASN A C 1
ATOM 632 O O . ASN A 1 81 ? 11.777 -24.273 29.314 1.00 24.19 187 ASN A O 1
ATOM 637 N N . ASP A 1 82 ? 12.547 -23.019 27.590 1.00 15.26 188 ASP A N 1
ATOM 638 C CA . ASP A 1 82 ? 12.325 -24.044 26.569 1.00 16.93 188 ASP A CA 1
ATOM 639 C C . ASP A 1 82 ? 10.974 -24.706 26.805 1.00 20.44 188 ASP A C 1
ATOM 640 O O . ASP A 1 82 ? 10.817 -25.925 26.737 1.00 21.67 188 ASP A O 1
ATOM 645 N N . HIS A 1 83 ? 9.974 -23.873 27.012 1.00 22.76 189 HIS A N 1
ATOM 646 C CA . HIS A 1 83 ? 8.644 -24.366 27.325 1.00 24.34 189 HIS A CA 1
ATOM 647 C C . HIS A 1 83 ? 8.015 -25.403 26.410 1.00 26.17 189 HIS A C 1
ATOM 648 O O . HIS A 1 83 ? 8.149 -25.358 25.187 1.00 27.37 189 HIS A O 1
ATOM 655 N N . GLY A 1 84 ? 7.349 -26.361 27.051 1.00 28.50 190 GLY A N 1
ATOM 656 C CA . GLY A 1 84 ? 6.638 -27.422 26.360 1.00 29.20 190 GLY A CA 1
ATOM 657 C C . GLY A 1 84 ? 7.464 -28.283 25.433 1.00 30.15 190 GLY A C 1
ATOM 658 O O . GLY A 1 84 ? 8.478 -28.854 25.829 1.00 35.32 190 GLY A O 1
ATOM 659 N N . SER A 1 85 ? 6.991 -28.405 24.200 1.00 32.49 191 SER A N 1
ATOM 660 C CA . SER A 1 85 ? 7.669 -29.191 23.189 1.00 31.63 191 SER A CA 1
ATOM 661 C C . SER A 1 85 ? 9.011 -28.572 22.812 1.00 32.54 191 SER A C 1
ATOM 662 O O . SER A 1 85 ? 9.837 -29.219 22.162 1.00 32.77 191 SER A O 1
ATOM 665 N N . GLY A 1 86 ? 9.211 -27.312 23.195 1.00 31.18 192 GLY A N 1
ATOM 666 C CA . GLY A 1 86 ? 10.465 -26.646 22.899 1.00 26.22 192 GLY A CA 1
ATOM 667 C C . GLY A 1 86 ? 10.307 -25.221 22.410 1.00 21.99 192 GLY A C 1
ATOM 668 O O . GLY A 1 86 ? 9.317 -24.877 21.758 1.00 23.05 192 GLY A O 1
ATOM 669 N N . GLU A 1 87 ? 11.296 -24.393 22.730 1.00 16.84 193 GLU A N 1
ATOM 670 C CA . GLU A 1 87 ? 11.319 -22.989 22.333 1.00 16.24 193 GLU A CA 1
ATOM 671 C C . GLU A 1 87 ? 12.769 -22.647 22.019 1.00 12.52 193 GLU A C 1
ATOM 672 O O . GLU A 1 87 ? 13.596 -22.565 22.915 1.00 14.39 193 GLU A O 1
ATOM 678 N N . ASP A 1 88 ? 13.071 -22.435 20.745 1.00 12.23 194 ASP A N 1
ATOM 679 C CA . ASP A 1 88 ? 14.436 -22.153 20.332 1.00 13.69 194 ASP A CA 1
ATOM 680 C C . ASP A 1 88 ? 14.667 -20.743 19.786 1.00 12.29 194 ASP A C 1
ATOM 681 O O . ASP A 1 88 ? 15.791 -20.376 19.468 1.00 12.24 194 ASP A O 1
ATOM 686 N N . CYS A 1 89 ? 13.614 -19.953 19.694 1.00 11.16 195 CYS A N 1
ATOM 687 C CA . CYS A 1 89 ? 13.765 -18.591 19.211 1.00 11.62 195 CYS A CA 1
ATOM 688 C C . CYS A 1 89 ? 13.597 -17.611 20.368 1.00 11.34 195 CYS A C 1
ATOM 689 O O . CYS A 1 89 ? 13.212 -17.999 21.476 1.00 13.44 195 CYS A O 1
ATOM 692 N N . VAL A 1 90 ? 13.905 -16.348 20.112 1.00 11.85 196 VAL A N 1
ATOM 693 C CA . VAL A 1 90 ? 13.807 -15.329 21.139 1.00 12.17 196 VAL A CA 1
ATOM 694 C C . VAL A 1 90 ? 13.013 -14.144 20.645 1.00 14.45 196 VAL A C 1
ATOM 695 O O . VAL A 1 90 ? 13.248 -13.649 19.541 1.00 11.64 196 VAL A O 1
ATOM 699 N N . THR A 1 91 ? 12.059 -13.699 21.462 1.00 14.18 197 THR A N 1
ATOM 700 C CA . THR A 1 91 ? 11.289 -12.516 21.126 1.00 14.63 197 THR A CA 1
ATOM 701 C C . THR A 1 91 ? 11.520 -11.452 22.179 1.00 16.31 197 THR A C 1
ATOM 702 O O . THR A 1 91 ? 11.749 -11.762 23.350 1.00 16.70 197 THR A O 1
ATOM 706 N N . ILE A 1 92 ? 11.604 -10.210 21.734 1.00 13.25 198 ILE A N 1
ATOM 707 C CA . ILE A 1 92 ? 11.703 -9.102 22.681 1.00 14.10 198 ILE A CA 1
ATOM 708 C C . ILE A 1 92 ? 10.214 -8.770 22.832 1.00 16.01 198 ILE A C 1
ATOM 709 O O . ILE A 1 92 ? 9.473 -8.727 21.841 1.00 18.30 198 ILE A O 1
ATOM 714 N N . VAL A 1 93 ? 9.738 -8.690 24.068 1.00 16.70 199 VAL A N 1
ATOM 715 C CA . VAL A 1 93 ? 8.337 -8.409 24.296 1.00 20.78 199 VAL A CA 1
ATOM 716 C C . VAL A 1 93 ? 8.104 -6.912 24.402 1.00 24.49 199 VAL A C 1
ATOM 717 O O . VAL A 1 93 ? 9.042 -6.111 24.350 1.00 23.08 199 VAL A O 1
ATOM 721 N N . ASP A 1 94 ? 6.841 -6.545 24.528 1.00 29.19 200 ASP A N 1
ATOM 722 C CA . ASP A 1 94 ? 6.419 -5.154 24.619 1.00 34.51 200 ASP A CA 1
ATOM 723 C C . ASP A 1 94 ? 7.172 -4.250 25.601 1.00 34.37 200 ASP A C 1
ATOM 724 O O . ASP A 1 94 ? 7.328 -3.058 25.325 1.00 36.34 200 ASP A O 1
ATOM 732 N N . ASN A 1 95 ? 7.647 -4.805 26.720 1.00 29.99 201 ASN A N 1
ATOM 733 C CA . ASN A 1 95 ? 8.378 -4.021 27.719 1.00 28.40 201 ASN A CA 1
ATOM 734 C C . ASN A 1 95 ? 9.902 -4.115 27.605 1.00 26.57 201 ASN A C 1
ATOM 735 O O . ASN A 1 95 ? 10.637 -3.630 28.486 1.00 28.92 201 ASN A O 1
ATOM 740 N N . GLY A 1 96 ? 10.380 -4.739 26.528 1.00 23.83 202 GLY A N 1
ATOM 741 C CA . GLY A 1 96 ? 11.819 -4.847 26.307 1.00 18.78 202 GLY A CA 1
ATOM 742 C C . GLY A 1 96 ? 12.474 -6.104 26.835 1.00 20.01 202 GLY A C 1
ATOM 743 O O . GLY A 1 96 ? 13.642 -6.369 26.545 1.00 18.91 202 GLY A O 1
ATOM 744 N N . LEU A 1 97 ? 11.757 -6.836 27.672 1.00 16.37 203 LEU A N 1
ATOM 745 C CA . LEU A 1 97 ? 12.277 -8.076 28.241 1.00 19.06 203 LEU A CA 1
ATOM 746 C C . LEU A 1 97 ? 12.222 -9.159 27.164 1.00 16.47 203 LEU A C 1
ATOM 747 O O . LEU A 1 97 ? 11.512 -9.008 26.172 1.00 17.01 203 LEU A O 1
ATOM 752 N N . TRP A 1 98 ? 12.936 -10.261 27.379 1.00 17.72 204 TRP A N 1
ATOM 753 C CA . TRP A 1 98 ? 12.956 -11.346 26.396 1.00 15.97 204 TRP A CA 1
ATOM 754 C C . TRP A 1 98 ? 12.325 -12.630 26.888 1.00 16.38 204 TRP A C 1
ATOM 755 O O . TRP A 1 98 ? 12.468 -13.011 28.060 1.00 17.92 204 TRP A O 1
ATOM 766 N N . ASN A 1 99 ? 11.769 -13.371 25.945 1.00 14.76 205 ASN A N 1
ATOM 767 C CA . ASN A 1 99 ? 11.193 -14.660 26.229 1.00 16.43 205 ASN A CA 1
ATOM 768 C C . ASN A 1 99 ? 11.546 -15.580 25.069 1.00 16.51 205 ASN A C 1
ATOM 769 O O . ASN A 1 99 ? 11.466 -15.157 23.896 1.00 12.25 205 ASN A O 1
ATOM 774 N N . ASP A 1 100 ? 11.941 -16.821 25.371 1.00 15.37 206 ASP A N 1
ATOM 775 C CA . ASP A 1 100 ? 12.221 -17.766 24.291 1.00 14.79 206 ASP A CA 1
ATOM 776 C C . ASP A 1 100 ? 10.845 -18.254 23.894 1.00 13.46 206 ASP A C 1
ATOM 777 O O . ASP A 1 100 ? 9.938 -18.344 24.730 1.00 14.09 206 ASP A O 1
ATOM 782 N N . ILE A 1 101 ? 10.659 -18.489 22.613 1.00 11.91 207 ILE A N 1
ATOM 783 C CA . ILE A 1 101 ? 9.369 -18.860 22.083 1.00 12.17 207 ILE A CA 1
ATOM 784 C C . ILE A 1 101 ? 9.613 -19.803 20.898 1.00 15.10 207 ILE A C 1
ATOM 785 O O . ILE A 1 101 ? 10.745 -19.956 20.426 1.00 16.23 207 ILE A O 1
ATOM 790 N N . SER A 1 102 ? 8.568 -20.486 20.454 1.00 14.95 208 SER A N 1
ATOM 791 C CA . SER A 1 102 ? 8.692 -21.379 19.319 1.00 17.64 208 SER A CA 1
ATOM 792 C C . SER A 1 102 ? 9.063 -20.576 18.082 1.00 15.59 208 SER A C 1
ATOM 793 O O . SER A 1 102 ? 8.511 -19.503 17.840 1.00 18.81 208 SER A O 1
ATOM 796 N N . CYS A 1 103 ? 9.993 -21.107 17.301 1.00 15.39 209 CYS A N 1
ATOM 797 C CA . CYS A 1 103 ? 10.411 -20.458 16.062 1.00 14.30 209 CYS A CA 1
ATOM 798 C C . CYS A 1 103 ? 9.288 -20.447 15.040 1.00 18.56 209 CYS A C 1
ATOM 799 O O . CYS A 1 103 ? 9.358 -19.726 14.041 1.00 19.78 209 CYS A O 1
ATOM 802 N N . GLN A 1 104 ? 8.277 -21.278 15.280 1.00 19.38 210 GLN A N 1
ATOM 803 C CA . GLN A 1 104 ? 7.139 -21.359 14.392 1.00 22.58 210 GLN A CA 1
ATOM 804 C C . GLN A 1 104 ? 6.058 -20.331 14.698 1.00 21.52 210 GLN A C 1
ATOM 805 O O . GLN A 1 104 ? 5.149 -20.164 13.897 1.00 23.60 210 GLN A O 1
ATOM 811 N N . ALA A 1 105 ? 6.159 -19.642 15.838 1.00 19.86 211 ALA A N 1
ATOM 812 C CA . ALA A 1 105 ? 5.180 -18.620 16.218 1.00 18.95 211 ALA A CA 1
ATOM 813 C C . ALA A 1 105 ? 5.413 -17.396 15.353 1.00 18.20 211 ALA A C 1
ATOM 814 O O . ALA A 1 105 ? 6.524 -17.192 14.873 1.00 18.51 211 ALA A O 1
ATOM 816 N N . SER A 1 106 ? 4.392 -16.573 15.154 1.00 18.73 212 SER A N 1
ATOM 817 C CA . SER A 1 106 ? 4.553 -15.388 14.321 1.00 19.37 212 SER A CA 1
ATOM 818 C C . SER A 1 106 ? 4.730 -14.128 15.105 1.00 19.33 212 SER A C 1
ATOM 819 O O . SER A 1 106 ? 3.915 -13.795 15.969 1.00 23.68 212 SER A O 1
ATOM 822 N N . HIS A 1 107 ? 5.831 -13.435 14.850 1.00 18.14 213 HIS A N 1
ATOM 823 C CA . HIS A 1 107 ? 6.080 -12.182 15.525 1.00 14.15 213 HIS A CA 1
ATOM 824 C C . HIS A 1 107 ? 6.592 -11.194 14.503 1.00 14.69 213 HIS A C 1
ATOM 825 O O . HIS A 1 107 ? 6.885 -11.567 13.360 1.00 15.34 213 HIS A O 1
ATOM 832 N N . THR A 1 108 ? 6.719 -9.936 14.923 1.00 19.08 214 THR A N 1
ATOM 833 C CA . THR A 1 108 ? 7.144 -8.873 14.025 1.00 16.47 214 THR A CA 1
ATOM 834 C C . THR A 1 108 ? 8.571 -9.025 13.560 1.00 16.75 214 THR A C 1
ATOM 835 O O . THR A 1 108 ? 9.456 -9.381 14.349 1.00 14.14 214 THR A O 1
ATOM 839 N N . ALA A 1 109 ? 8.764 -8.719 12.277 1.00 16.12 215 ALA A N 1
ATOM 840 C CA . ALA A 1 109 ? 10.055 -8.789 11.602 1.00 14.86 215 ALA A CA 1
ATOM 841 C C . ALA A 1 109 ? 10.773 -7.462 11.747 1.00 16.65 215 ALA A C 1
ATOM 842 O O . ALA A 1 109 ? 10.240 -6.409 11.379 1.00 16.67 215 ALA A O 1
ATOM 844 N N . VAL A 1 110 ? 11.964 -7.502 12.323 1.00 10.78 216 VAL A N 1
ATOM 845 C CA . VAL A 1 110 ? 12.767 -6.297 12.471 1.00 12.21 216 VAL A CA 1
ATOM 846 C C . VAL A 1 110 ? 14.130 -6.716 11.940 1.00 12.08 216 VAL A C 1
ATOM 847 O O . VAL A 1 110 ? 14.669 -7.745 12.362 1.00 13.69 216 VAL A O 1
ATOM 851 N N . CYS A 1 111 ? 14.657 -5.947 10.983 1.00 9.07 217 CYS A N 1
ATOM 852 C CA . CYS A 1 111 ? 15.961 -6.219 10.391 1.00 13.06 217 CYS A CA 1
ATOM 853 C C . CYS A 1 111 ? 16.890 -5.107 10.771 1.00 13.82 217 CYS A C 1
ATOM 854 O O . CYS A 1 111 ? 16.450 -3.992 11.060 1.00 18.11 217 CYS A O 1
ATOM 857 N N . GLU A 1 112 ? 18.185 -5.401 10.760 1.00 14.12 218 GLU A N 1
ATOM 858 C CA . GLU A 1 112 ? 19.163 -4.389 11.076 1.00 17.25 218 GLU A CA 1
ATOM 859 C C . GLU A 1 112 ? 20.118 -4.251 9.912 1.00 17.28 218 GLU A C 1
ATOM 860 O O . GLU A 1 112 ? 20.266 -5.173 9.088 1.00 15.71 218 GLU A O 1
ATOM 866 N N . PHE A 1 113 ? 20.675 -3.053 9.799 1.00 19.47 219 PHE A N 1
ATOM 867 C CA . PHE A 1 113 ? 21.634 -2.720 8.764 1.00 23.40 219 PHE A CA 1
ATOM 868 C C . PHE A 1 113 ? 22.733 -1.959 9.480 1.00 24.72 219 PHE A C 1
ATOM 869 O O . PHE A 1 113 ? 22.467 -1.186 10.395 1.00 21.99 219 PHE A O 1
ATOM 877 N N . PRO A 1 114 ? 23.987 -2.197 9.099 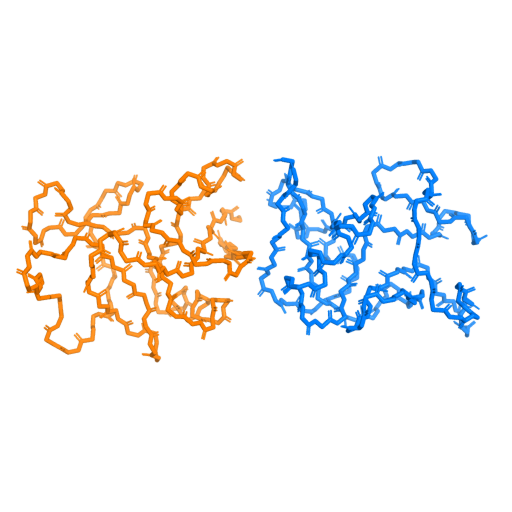1.00 29.46 220 PRO A N 1
ATOM 878 C CA . PRO A 1 114 ? 25.101 -1.499 9.744 1.00 31.96 220 PRO A CA 1
ATOM 879 C C . PRO A 1 114 ? 25.126 0.008 9.440 1.00 36.11 220 PRO A C 1
ATOM 880 O O . PRO A 1 114 ? 24.620 0.463 8.405 1.00 37.90 220 PRO A O 1
ATOM 884 N N . LYS B 1 3 ? 7.267 -7.582 -5.449 1.00 47.01 109 LYS B N 1
ATOM 885 C CA . LYS B 1 3 ? 8.371 -7.017 -6.224 1.00 45.52 109 LYS B CA 1
ATOM 886 C C . LYS B 1 3 ? 9.089 -5.881 -5.487 1.00 41.07 109 LYS B C 1
ATOM 887 O O . LYS B 1 3 ? 10.160 -5.440 -5.906 1.00 39.37 109 LYS B O 1
ATOM 889 N N . LYS B 1 4 ? 8.488 -5.411 -4.395 1.00 37.02 110 LYS B N 1
ATOM 890 C CA . LYS B 1 4 ? 9.053 -4.327 -3.594 1.00 32.11 110 LYS B CA 1
ATOM 891 C C . LYS B 1 4 ? 8.748 -4.552 -2.133 1.00 28.48 110 LYS B C 1
ATOM 892 O O . LYS B 1 4 ? 7.679 -5.033 -1.792 1.00 28.20 110 LYS B O 1
ATOM 898 N N . PHE B 1 5 ? 9.673 -4.162 -1.270 1.00 24.37 111 PHE B N 1
ATOM 899 C CA . PHE B 1 5 ? 9.460 -4.240 0.164 1.00 21.85 111 PHE B CA 1
ATOM 900 C C . PHE B 1 5 ? 9.558 -2.793 0.611 1.00 19.70 111 PHE B C 1
ATOM 901 O O . PHE B 1 5 ? 10.337 -2.031 0.038 1.00 18.65 111 PHE B O 1
ATOM 909 N N . PHE B 1 6 ? 8.742 -2.409 1.588 1.00 18.07 112 PHE B N 1
ATOM 910 C CA . PHE B 1 6 ? 8.744 -1.040 2.122 1.00 13.70 112 PHE B CA 1
ATOM 911 C C . PHE B 1 6 ? 9.035 -1.161 3.593 1.00 17.66 112 PHE B C 1
ATOM 912 O O . PHE B 1 6 ? 8.393 -1.963 4.291 1.00 20.90 112 PHE B O 1
ATOM 920 N N . VAL B 1 7 ? 10.026 -0.412 4.064 1.00 15.51 113 VAL B N 1
ATOM 921 C CA . VAL B 1 7 ? 10.415 -0.478 5.461 1.00 18.41 113 VAL B CA 1
ATOM 922 C C . VAL B 1 7 ? 10.551 0.908 6.070 1.00 16.86 113 VAL B C 1
ATOM 923 O O . VAL B 1 7 ? 10.755 1.897 5.369 1.00 18.61 113 VAL B O 1
ATOM 927 N N . THR B 1 8 ? 10.450 0.968 7.387 1.00 15.90 114 THR B N 1
ATOM 928 C CA . THR B 1 8 ? 10.537 2.230 8.078 1.00 16.81 114 THR B CA 1
ATOM 929 C C . THR B 1 8 ? 11.156 1.995 9.436 1.00 16.83 114 THR B C 1
ATOM 930 O O . THR B 1 8 ? 11.120 0.866 9.949 1.00 17.27 114 THR B O 1
ATOM 934 N N . ASN B 1 9 ? 11.793 3.032 9.965 1.00 17.63 115 ASN B N 1
ATOM 935 C CA . ASN B 1 9 ? 12.324 3.010 11.330 1.00 21.13 115 ASN B CA 1
ATOM 936 C C . ASN B 1 9 ? 11.428 3.959 12.128 1.00 23.98 115 ASN B C 1
ATOM 937 O O . ASN B 1 9 ? 11.740 4.318 13.263 1.00 25.83 115 ASN B O 1
ATOM 942 N N . HIS B 1 10 ? 10.336 4.393 11.494 1.00 25.81 116 HIS B N 1
ATOM 943 C CA . HIS B 1 10 ? 9.327 5.287 12.070 1.00 28.58 116 HIS B CA 1
ATOM 944 C C . HIS B 1 10 ? 9.714 6.731 12.326 1.00 30.21 116 HIS B C 1
ATOM 945 O O . HIS B 1 10 ? 8.856 7.543 12.663 1.00 34.70 116 HIS B O 1
ATOM 952 N N . GLU B 1 11 ? 10.975 7.079 12.142 1.00 29.22 117 GLU B N 1
ATOM 953 C CA . GLU B 1 11 ? 11.386 8.440 12.424 1.00 28.02 117 GLU B CA 1
ATOM 954 C C . GLU B 1 11 ? 10.931 9.463 11.403 1.00 25.91 117 GLU B C 1
ATOM 955 O O . GLU B 1 11 ? 10.788 9.148 10.210 1.00 23.56 117 GLU B O 1
ATOM 961 N N . ARG B 1 12 ? 10.661 10.672 11.892 1.00 21.45 118 ARG B N 1
ATOM 962 C CA . ARG B 1 12 ? 10.202 11.774 11.038 1.00 20.31 118 ARG B CA 1
ATOM 963 C C . ARG B 1 12 ? 11.371 12.692 10.788 1.00 18.99 118 ARG B C 1
ATOM 964 O O . ARG B 1 12 ? 12.107 13.030 11.715 1.00 20.95 118 ARG B O 1
ATOM 972 N N . MET B 1 13 ? 11.557 13.103 9.538 1.00 18.65 119 MET B N 1
ATOM 973 C CA . MET B 1 13 ? 12.671 13.958 9.191 1.00 18.05 119 MET B CA 1
ATOM 974 C C . MET B 1 13 ? 12.398 14.650 7.863 1.00 16.39 119 MET B C 1
ATOM 975 O O . MET B 1 13 ? 11.446 14.305 7.158 1.00 17.10 119 MET B O 1
ATOM 980 N N . PRO B 1 14 ? 13.184 15.691 7.545 1.00 16.42 120 PRO B N 1
ATOM 981 C CA . PRO B 1 14 ? 13.056 16.449 6.302 1.00 16.08 120 PRO B CA 1
ATOM 982 C C . PRO B 1 14 ? 13.435 15.533 5.144 1.00 16.89 120 PRO B C 1
ATOM 983 O O . PRO B 1 14 ? 14.200 14.579 5.315 1.00 16.06 120 PRO B O 1
ATOM 987 N N . PHE B 1 15 ? 12.937 15.834 3.955 1.00 13.62 121 PHE B N 1
ATOM 988 C CA . PHE B 1 15 ? 13.213 14.986 2.802 1.00 13.39 121 PHE B CA 1
ATOM 989 C C . PHE B 1 15 ? 14.673 14.669 2.530 1.00 13.76 121 PHE B C 1
ATOM 990 O O . PHE B 1 15 ? 15.005 13.563 2.096 1.00 16.61 121 PHE B O 1
ATOM 998 N N . SER B 1 16 ? 15.553 15.644 2.735 1.00 16.18 122 SER B N 1
ATOM 999 C CA . SER B 1 16 ? 16.972 15.417 2.482 1.00 14.86 122 SER B CA 1
ATOM 1000 C C . SER B 1 16 ? 17.496 14.276 3.373 1.00 16.40 122 SER B C 1
ATOM 1001 O O . SER B 1 16 ? 18.317 13.473 2.942 1.00 18.22 122 SER B O 1
ATOM 1004 N N . LYS B 1 17 ? 17.048 14.241 4.621 1.00 16.93 123 LYS B N 1
ATOM 1005 C CA . LYS B 1 17 ? 17.470 13.203 5.558 1.00 17.69 123 LYS B CA 1
ATOM 1006 C C . LYS B 1 17 ? 16.893 11.839 5.150 1.00 19.14 123 LYS B C 1
ATOM 1007 O O . LYS B 1 17 ? 17.550 10.817 5.322 1.00 17.64 123 LYS B O 1
ATOM 1013 N N . VAL B 1 18 ? 15.679 11.826 4.604 1.00 18.44 124 VAL B N 1
ATOM 1014 C CA . VAL B 1 18 ? 15.069 10.576 4.140 1.00 16.19 124 VAL B CA 1
ATOM 1015 C C . VAL B 1 18 ? 15.902 9.987 2.985 1.00 13.91 124 VAL B C 1
ATOM 1016 O O . VAL B 1 18 ? 16.172 8.781 2.965 1.00 15.01 124 VAL B O 1
ATOM 1020 N N . LYS B 1 19 ? 16.260 10.810 1.998 1.00 14.68 125 LYS B N 1
ATOM 1021 C CA . LYS B 1 19 ? 17.087 10.366 0.873 1.00 15.27 125 LYS B CA 1
ATOM 1022 C C . LYS B 1 19 ? 18.398 9.776 1.378 1.00 14.95 125 LYS B C 1
ATOM 1023 O O . LYS B 1 19 ? 18.823 8.713 0.918 1.00 16.31 125 LYS B O 1
ATOM 1029 N N . ALA B 1 20 ? 19.038 10.489 2.297 1.00 19.21 126 ALA B N 1
ATOM 1030 C CA . ALA B 1 20 ? 20.309 10.050 2.877 1.00 18.87 126 ALA B CA 1
ATOM 1031 C C . ALA B 1 20 ? 20.132 8.707 3.595 1.00 20.10 126 ALA B C 1
ATOM 1032 O O . ALA B 1 20 ? 20.925 7.777 3.412 1.00 22.68 126 ALA B O 1
ATOM 1034 N N . LEU B 1 21 ? 19.095 8.599 4.417 1.00 17.95 127 LEU B N 1
ATOM 1035 C CA . LEU B 1 21 ? 18.847 7.361 5.144 1.00 17.14 127 LEU B CA 1
ATOM 1036 C C . LEU B 1 21 ? 18.663 6.159 4.200 1.00 18.77 127 LEU B C 1
ATOM 1037 O O . LEU B 1 21 ? 19.325 5.127 4.353 1.00 20.37 127 LEU B O 1
ATOM 1042 N N . CYS B 1 22 ? 17.743 6.280 3.246 1.00 17.65 128 CYS B N 1
ATOM 1043 C CA . CYS B 1 22 ? 17.484 5.190 2.322 1.00 17.12 128 CYS B CA 1
ATOM 1044 C C . CYS B 1 22 ? 18.710 4.803 1.510 1.00 20.65 128 CYS B C 1
ATOM 1045 O O . CYS B 1 22 ? 18.935 3.621 1.280 1.00 20.17 128 CYS B O 1
ATOM 1048 N N . SER B 1 23 ? 19.524 5.779 1.106 1.00 23.53 129 SER B N 1
ATOM 1049 C CA . SER B 1 23 ? 20.728 5.461 0.331 1.00 27.67 129 SER B CA 1
ATOM 1050 C C . SER B 1 23 ? 21.733 4.702 1.188 1.00 27.52 129 SER B C 1
ATOM 1051 O O . SER B 1 23 ? 22.458 3.840 0.696 1.00 28.53 129 SER B O 1
ATOM 1054 N N . GLU B 1 24 ? 21.785 5.026 2.470 1.00 28.74 130 GLU B N 1
ATOM 1055 C CA . GLU B 1 24 ? 22.705 4.34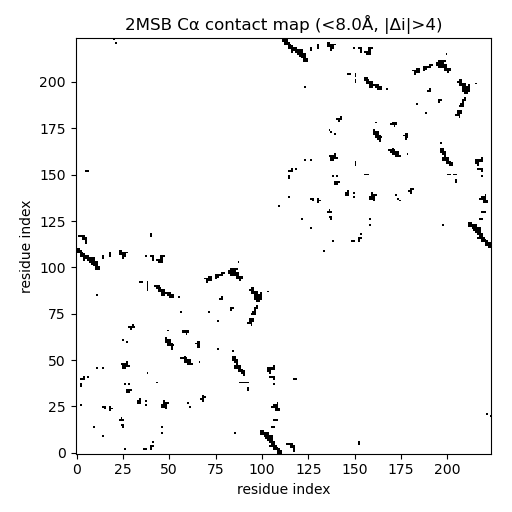2 3.369 1.00 33.54 130 GLU B CA 1
ATOM 1056 C C . GLU B 1 24 ? 22.281 2.890 3.556 1.00 31.77 130 GLU B C 1
ATOM 1057 O O . GLU B 1 24 ? 23.115 2.017 3.780 1.00 31.12 130 GLU B O 1
ATOM 1063 N N . LEU B 1 25 ? 20.978 2.641 3.460 1.00 29.85 131 LEU B N 1
ATOM 1064 C CA . LEU B 1 25 ? 20.434 1.293 3.604 1.00 27.92 131 LEU B CA 1
ATOM 1065 C C . LEU B 1 25 ? 20.500 0.593 2.251 1.00 25.18 131 LEU B C 1
ATOM 1066 O O . LEU B 1 25 ? 20.126 -0.570 2.112 1.00 24.10 131 LEU B O 1
ATOM 1071 N N . ARG B 1 26 ? 20.938 1.340 1.249 1.00 23.66 132 ARG B N 1
ATOM 1072 C CA . ARG B 1 26 ? 21.048 0.872 -0.122 1.00 24.87 132 ARG B CA 1
ATOM 1073 C C . ARG B 1 26 ? 19.691 0.597 -0.765 1.00 23.83 132 ARG B C 1
ATOM 1074 O O . ARG B 1 26 ? 19.524 -0.321 -1.551 1.00 26.76 132 ARG B O 1
ATOM 1082 N N . GLY B 1 27 ? 18.710 1.415 -0.402 1.00 22.12 133 GLY B N 1
ATOM 1083 C CA . GLY B 1 27 ? 17.394 1.294 -0.996 1.00 21.03 133 GLY B CA 1
ATOM 1084 C C . GLY B 1 27 ? 17.107 2.668 -1.577 1.00 23.27 133 GLY B C 1
ATOM 1085 O O . GLY B 1 27 ? 18.020 3.487 -1.750 1.00 23.10 133 GLY B O 1
ATOM 1086 N N . THR B 1 28 ? 15.847 2.942 -1.876 1.00 21.07 134 THR B N 1
ATOM 1087 C CA . THR B 1 28 ? 15.491 4.245 -2.409 1.00 19.29 134 THR B CA 1
ATOM 1088 C C . THR B 1 28 ? 14.310 4.749 -1.612 1.00 17.13 134 THR B C 1
ATOM 1089 O O . THR B 1 28 ? 13.751 4.006 -0.820 1.00 16.44 134 THR B O 1
ATOM 1093 N N . VAL B 1 29 ? 13.971 6.023 -1.759 1.00 15.97 135 VAL B N 1
ATOM 1094 C CA . VAL B 1 29 ? 12.810 6.561 -1.046 1.00 14.50 135 VAL B CA 1
ATOM 1095 C C . VAL B 1 29 ? 11.591 5.929 -1.719 1.00 15.16 135 VAL B C 1
ATOM 1096 O O . VAL B 1 29 ? 11.535 5.870 -2.938 1.00 16.12 135 VAL B O 1
ATOM 1100 N N . ALA B 1 30 ? 10.630 5.470 -0.912 1.00 12.76 136 ALA B N 1
ATOM 1101 C CA . ALA B 1 30 ? 9.422 4.800 -1.390 1.00 12.74 136 ALA B CA 1
ATOM 1102 C C . ALA B 1 30 ? 8.672 5.520 -2.493 1.00 10.15 136 ALA B C 1
ATOM 1103 O O . ALA B 1 30 ? 8.383 6.718 -2.393 1.00 12.48 136 ALA B O 1
ATOM 1105 N N . ILE B 1 31 ? 8.347 4.779 -3.538 1.00 11.45 137 ILE B N 1
ATOM 1106 C CA . ILE B 1 31 ? 7.614 5.322 -4.660 1.00 16.54 137 ILE B CA 1
ATOM 1107 C C . ILE B 1 31 ? 6.520 4.329 -5.029 1.00 17.42 137 ILE B C 1
ATOM 1108 O O . ILE B 1 31 ? 6.811 3.183 -5.346 1.00 18.14 137 ILE B O 1
ATOM 1113 N N . PRO B 1 32 ? 5.245 4.725 -4.892 1.00 17.41 138 PRO B N 1
ATOM 1114 C CA . PRO B 1 32 ? 4.177 3.791 -5.252 1.00 18.40 138 PRO B CA 1
ATOM 1115 C C . PRO B 1 32 ? 3.917 3.925 -6.757 1.00 19.67 138 PRO B C 1
ATOM 1116 O O . PRO B 1 32 ? 3.757 5.034 -7.277 1.00 16.37 138 PRO B O 1
ATOM 1120 N N . ARG B 1 33 ? 4.000 2.801 -7.456 1.00 23.46 139 ARG B N 1
ATOM 1121 C CA . ARG B 1 33 ? 3.810 2.753 -8.892 1.00 26.05 139 ARG B CA 1
ATOM 1122 C C . ARG B 1 33 ? 2.382 2.408 -9.238 1.00 27.90 139 ARG B C 1
ATOM 1123 O O . ARG B 1 33 ? 2.045 2.314 -10.414 1.00 28.78 139 ARG B O 1
ATOM 1131 N N . ASN B 1 34 ? 1.572 2.167 -8.207 1.00 28.99 140 ASN B N 1
ATOM 1132 C CA . ASN B 1 34 ? 0.165 1.818 -8.367 1.00 30.30 140 ASN B CA 1
ATOM 1133 C C . ASN B 1 34 ? -0.574 1.903 -7.033 1.00 28.75 140 ASN B C 1
ATOM 1134 O O . ASN B 1 34 ? 0.040 2.130 -5.982 1.00 25.22 140 ASN B O 1
ATOM 1139 N N . ALA B 1 35 ? -1.892 1.713 -7.081 1.00 29.22 141 ALA B N 1
ATOM 1140 C CA . ALA B 1 35 ? -2.745 1.779 -5.907 1.00 27.36 141 ALA B CA 1
ATOM 1141 C C . ALA B 1 35 ? -2.370 0.760 -4.841 1.00 28.15 141 ALA B C 1
ATOM 1142 O O . ALA B 1 35 ? -2.502 1.030 -3.646 1.00 29.67 141 ALA B O 1
ATOM 1144 N N . GLU B 1 36 ? -1.896 -0.403 -5.272 1.00 26.92 142 GLU B N 1
ATOM 1145 C CA . GLU B 1 36 ? -1.509 -1.460 -4.339 1.00 29.45 142 GLU B CA 1
ATOM 1146 C C . GLU B 1 36 ? -0.281 -1.030 -3.536 1.00 27.53 142 GLU B C 1
ATOM 1147 O O . GLU B 1 36 ? -0.293 -1.065 -2.304 1.00 29.58 142 GLU B O 1
ATOM 1153 N N . GLU B 1 37 ? 0.763 -0.608 -4.236 1.00 24.47 143 GLU B N 1
ATOM 1154 C CA . GLU B 1 37 ? 1.980 -0.124 -3.593 1.00 22.99 143 GLU B CA 1
ATOM 1155 C C . GLU B 1 37 ? 1.688 1.085 -2.715 1.00 22.19 143 GLU B C 1
ATOM 1156 O O . GLU B 1 37 ? 2.289 1.254 -1.654 1.00 23.30 143 GLU B O 1
ATOM 1162 N N . ASN B 1 38 ? 0.754 1.921 -3.146 1.00 21.24 144 ASN B N 1
ATOM 1163 C CA . ASN B 1 38 ? 0.394 3.098 -2.375 1.00 18.98 144 ASN B CA 1
ATOM 1164 C C . ASN B 1 38 ? -0.162 2.680 -1.023 1.00 21.92 144 ASN B C 1
ATOM 1165 O O . ASN B 1 38 ? 0.242 3.204 0.018 1.00 17.83 144 ASN B O 1
ATOM 1170 N N . LYS B 1 39 ? -1.070 1.705 -1.031 1.00 21.74 145 LYS B N 1
ATOM 1171 C CA . LYS B 1 39 ? -1.671 1.205 0.203 1.00 23.64 145 LYS B CA 1
ATOM 1172 C C . LYS B 1 39 ? -0.615 0.596 1.114 1.00 19.12 145 LYS B C 1
ATOM 1173 O O . LYS B 1 39 ? -0.641 0.799 2.332 1.00 20.61 145 LYS B O 1
ATOM 1179 N N . ALA B 1 40 ? 0.309 -0.141 0.507 1.00 19.85 146 ALA B N 1
ATOM 1180 C CA . ALA B 1 40 ? 1.403 -0.793 1.228 1.00 20.74 146 ALA B CA 1
ATOM 1181 C C . ALA B 1 40 ? 2.233 0.239 1.982 1.00 20.90 146 ALA B C 1
ATOM 1182 O O . ALA B 1 40 ? 2.544 0.059 3.147 1.00 24.09 146 ALA B O 1
ATOM 1184 N N . ILE B 1 41 ? 2.555 1.342 1.318 1.00 21.24 147 ILE B N 1
ATOM 1185 C CA . ILE B 1 41 ? 3.330 2.399 1.946 1.00 18.77 147 ILE B CA 1
ATOM 1186 C C . ILE B 1 41 ? 2.536 2.997 3.096 1.00 18.56 147 ILE B C 1
ATOM 1187 O O . ILE B 1 41 ? 3.038 3.168 4.195 1.00 20.29 147 ILE B O 1
ATOM 1192 N N . GLN B 1 42 ? 1.268 3.273 2.847 1.00 22.77 148 GLN B N 1
ATOM 1193 C CA . GLN B 1 42 ? 0.416 3.843 3.871 1.00 23.49 148 GLN B CA 1
ATOM 1194 C C . GLN B 1 42 ? 0.380 2.947 5.117 1.00 21.79 148 GLN B C 1
ATOM 1195 O O . GLN B 1 42 ? 0.513 3.429 6.245 1.00 22.18 148 GLN B O 1
ATOM 1201 N N . GLU B 1 43 ? 0.259 1.644 4.887 1.00 22.48 149 GLU B N 1
ATOM 1202 C CA . GLU B 1 43 ? 0.183 0.636 5.941 1.00 23.85 149 GLU B CA 1
ATOM 1203 C C . GLU B 1 43 ? 1.436 0.604 6.783 1.00 25.10 149 GLU B C 1
ATOM 1204 O O . GLU B 1 43 ? 1.359 0.465 8.002 1.00 27.25 149 GLU B O 1
ATOM 1210 N N . VAL B 1 44 ? 2.588 0.668 6.120 1.00 24.51 150 VAL B N 1
ATOM 1211 C CA . VAL B 1 44 ? 3.881 0.634 6.802 1.00 24.39 150 VAL B CA 1
ATOM 1212 C C . VAL B 1 44 ? 4.138 1.915 7.585 1.00 22.46 150 VAL B C 1
ATOM 1213 O O . VAL B 1 44 ? 4.533 1.867 8.736 1.00 20.76 150 VAL B O 1
ATOM 1217 N N . ALA B 1 45 ? 3.929 3.065 6.960 1.00 22.24 151 ALA B N 1
ATOM 1218 C CA . ALA B 1 45 ? 4.185 4.341 7.623 1.00 22.00 151 ALA B CA 1
ATOM 1219 C C . ALA B 1 45 ? 3.239 4.626 8.764 1.00 24.34 151 ALA B C 1
ATOM 1220 O O . ALA B 1 45 ? 3.657 5.123 9.815 1.00 24.17 151 ALA B O 1
ATOM 1222 N N . LYS B 1 46 ? 1.964 4.336 8.534 1.00 26.27 152 LYS B N 1
ATOM 1223 C CA . LYS B 1 46 ? 0.891 4.560 9.495 1.00 29.72 152 LYS B CA 1
ATOM 1224 C C . LYS B 1 46 ? 0.556 6.038 9.690 1.00 31.66 152 LYS B C 1
ATOM 1225 O O . LYS B 1 46 ? -0.557 6.377 10.072 1.00 34.86 152 LYS B O 1
ATOM 1231 N N . THR B 1 47 ? 1.497 6.914 9.362 1.00 29.04 153 THR B N 1
ATOM 1232 C CA . THR B 1 47 ? 1.317 8.351 9.514 1.00 27.11 153 THR B CA 1
ATOM 1233 C C . THR B 1 47 ? 1.860 8.982 8.221 1.00 23.54 153 THR B C 1
ATOM 1234 O O . THR B 1 47 ? 2.288 8.252 7.327 1.00 23.98 153 THR B O 1
ATOM 1238 N N . SER B 1 48 ? 1.819 10.305 8.092 1.00 20.04 154 SER B N 1
ATOM 1239 C CA . SER B 1 48 ? 2.291 10.938 6.847 1.00 18.96 154 SER B CA 1
ATOM 1240 C C . SER B 1 48 ? 3.730 10.560 6.520 1.00 19.36 154 SER B C 1
ATOM 1241 O O . SER B 1 48 ? 4.582 10.516 7.409 1.00 18.52 154 SER B O 1
ATOM 1244 N N . ALA B 1 49 ? 4.005 10.271 5.252 1.00 15.82 155 ALA B N 1
ATOM 1245 C CA . ALA B 1 49 ? 5.356 9.875 4.861 1.00 14.00 155 ALA B CA 1
ATOM 1246 C C . ALA B 1 49 ? 5.752 10.496 3.544 1.00 12.38 155 ALA B C 1
ATOM 1247 O O . ALA B 1 49 ? 4.901 10.745 2.690 1.00 12.38 155 ALA B O 1
ATOM 1249 N N . PHE B 1 50 ? 7.032 10.789 3.372 1.00 10.37 156 PHE B N 1
ATOM 1250 C CA . PHE B 1 50 ? 7.485 11.336 2.101 1.00 11.66 156 PHE B CA 1
ATOM 1251 C C . PHE B 1 50 ? 7.544 10.222 1.055 1.00 10.76 156 PHE B C 1
ATOM 1252 O O . PHE B 1 50 ? 7.809 9.043 1.387 1.00 12.10 156 PHE B O 1
ATOM 1260 N N . LEU B 1 51 ? 7.314 10.597 -0.200 1.00 11.75 157 LEU B N 1
ATOM 1261 C CA . LEU B 1 51 ? 7.424 9.687 -1.336 1.00 10.97 157 LEU B CA 1
ATOM 1262 C C . LEU B 1 51 ? 8.620 10.192 -2.173 1.00 9.45 157 LEU B C 1
ATOM 1263 O O . LEU B 1 51 ? 8.961 11.374 -2.099 1.00 11.98 157 LEU B O 1
ATOM 1268 N N . GLY B 1 52 ? 9.261 9.310 -2.943 1.00 11.13 158 GLY B N 1
ATOM 1269 C CA . GLY B 1 52 ? 10.412 9.705 -3.742 1.00 11.14 158 GLY B CA 1
ATOM 1270 C C . GLY B 1 52 ? 9.956 10.421 -4.998 1.00 12.27 158 GLY B C 1
ATOM 1271 O O . GLY B 1 52 ? 10.217 9.968 -6.109 1.00 12.99 158 GLY B O 1
ATOM 1272 N N . ILE B 1 53 ? 9.275 11.545 -4.811 1.00 11.02 159 ILE B N 1
ATOM 1273 C CA . ILE B 1 53 ? 8.718 12.315 -5.933 1.00 12.24 159 ILE B CA 1
ATOM 1274 C C . ILE B 1 53 ? 8.825 13.789 -5.608 1.00 15.75 159 ILE B C 1
ATOM 1275 O O . ILE B 1 53 ? 8.461 14.213 -4.497 1.00 12.43 159 ILE B O 1
ATOM 1280 N N . THR B 1 54 ? 9.337 14.579 -6.550 1.00 13.17 160 THR B N 1
ATOM 1281 C CA . THR B 1 54 ? 9.469 16.006 -6.317 1.00 10.30 160 THR B CA 1
ATOM 1282 C C . THR B 1 54 ? 9.382 16.757 -7.634 1.00 10.68 160 THR B C 1
ATOM 1283 O O . THR B 1 54 ? 9.542 16.166 -8.704 1.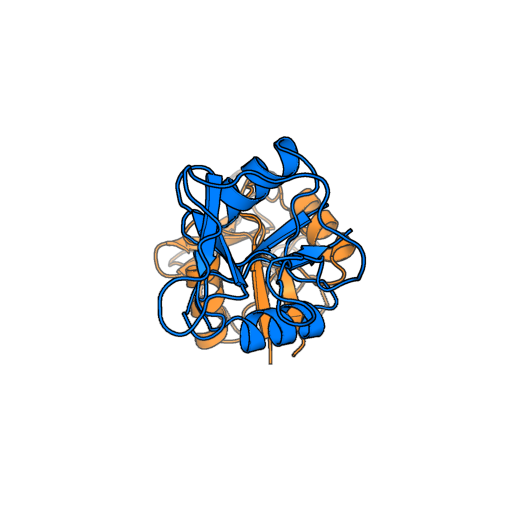00 14.50 160 THR B O 1
ATOM 1287 N N . ASP B 1 55 ? 9.113 18.052 -7.556 1.00 13.76 161 ASP B N 1
ATOM 1288 C CA . ASP B 1 55 ? 9.104 18.865 -8.766 1.00 12.04 161 ASP B CA 1
ATOM 1289 C C . ASP B 1 55 ? 10.148 19.964 -8.557 1.00 14.40 161 ASP B C 1
ATOM 1290 O O . ASP B 1 55 ? 9.943 21.118 -8.930 1.00 14.01 161 ASP B O 1
ATOM 1295 N N . GLU B 1 56 ? 11.247 19.594 -7.898 1.00 13.61 162 GLU B N 1
ATOM 1296 C CA . GLU B 1 56 ? 12.330 20.535 -7.611 1.00 15.04 162 GLU B CA 1
ATOM 1297 C C . GLU B 1 56 ? 13.037 21.030 -8.877 1.00 15.11 162 GLU B C 1
ATOM 1298 O O . GLU B 1 56 ? 13.566 22.150 -8.906 1.00 14.19 162 GLU B O 1
ATOM 1304 N N . VAL B 1 57 ? 13.110 20.187 -9.898 1.00 15.28 163 VAL B N 1
ATOM 1305 C CA . VAL B 1 57 ? 13.801 20.578 -11.129 1.00 15.01 163 VAL B CA 1
ATOM 1306 C C . VAL B 1 57 ? 13.022 21.592 -11.961 1.00 13.88 163 VAL B C 1
ATOM 1307 O O . VAL B 1 57 ? 13.528 22.674 -12.290 1.00 13.57 163 VAL B O 1
ATOM 1311 N N . THR B 1 58 ? 11.769 21.260 -12.271 1.00 11.51 164 THR B N 1
ATOM 1312 C CA . THR B 1 58 ? 10.932 22.150 -13.033 1.00 13.65 164 THR B CA 1
ATOM 1313 C C . THR B 1 58 ? 9.622 22.131 -12.296 1.00 12.90 164 THR B C 1
ATOM 1314 O O . THR B 1 58 ? 9.020 21.076 -12.117 1.00 12.76 164 THR B O 1
ATOM 1318 N N . GLU B 1 59 ? 9.280 23.286 -11.757 1.00 14.04 165 GLU B N 1
ATOM 1319 C CA . GLU B 1 59 ? 8.069 23.454 -10.990 1.00 12.45 165 GLU B CA 1
ATOM 1320 C C . GLU B 1 59 ? 6.844 22.905 -11.740 1.00 16.63 165 GLU B C 1
ATOM 1321 O O . GLU B 1 59 ? 6.611 23.205 -12.917 1.00 15.27 165 GLU B O 1
ATOM 1327 N N . GLY B 1 60 ? 6.093 22.059 -11.059 1.00 14.94 166 GLY B N 1
ATOM 1328 C CA . GLY B 1 60 ? 4.912 21.476 -11.660 1.00 17.47 166 GLY B CA 1
ATOM 1329 C C . GLY B 1 60 ? 5.186 20.171 -12.380 1.00 18.44 166 GLY B C 1
ATOM 1330 O O . GLY B 1 60 ? 4.246 19.466 -12.737 1.00 21.63 166 GLY B O 1
ATOM 1331 N N . GLN B 1 61 ? 6.447 19.850 -12.658 1.00 14.38 167 GLN B N 1
ATOM 1332 C CA . GLN B 1 61 ? 6.735 18.596 -13.330 1.00 16.73 167 GLN B CA 1
ATOM 1333 C C . GLN B 1 61 ? 7.270 17.630 -12.285 1.00 14.20 167 GLN B C 1
ATOM 1334 O O . GLN B 1 61 ? 8.437 17.656 -11.964 1.00 17.43 167 GLN B O 1
ATOM 1340 N N . PHE B 1 62 ? 6.395 16.804 -11.733 1.00 15.18 168 PHE B N 1
ATOM 1341 C CA . PHE B 1 62 ? 6.834 15.842 -10.743 1.00 13.73 168 PHE B CA 1
ATOM 1342 C C . PHE B 1 62 ? 7.579 14.705 -11.373 1.00 13.91 168 PHE B C 1
ATOM 1343 O O . PHE B 1 62 ? 7.144 14.161 -12.382 1.00 16.29 168 PHE B O 1
ATOM 1351 N N . MET B 1 63 ? 8.749 14.416 -10.815 1.00 15.02 169 MET B N 1
ATOM 1352 C CA . MET B 1 63 ? 9.610 13.346 -11.292 1.00 15.74 169 MET B CA 1
ATOM 1353 C C . MET B 1 63 ? 10.025 12.492 -10.114 1.00 16.75 169 MET B C 1
ATOM 1354 O O . MET B 1 63 ? 10.151 12.975 -8.986 1.00 13.63 169 MET B O 1
ATOM 1361 N N . TYR B 1 64 ? 10.293 11.231 -10.405 1.00 16.88 170 TYR B N 1
ATOM 1362 C CA . TYR B 1 64 ? 10.738 10.286 -9.406 1.00 19.36 170 TYR B CA 1
ATOM 1363 C C . TYR B 1 64 ? 12.193 10.602 -9.131 1.00 20.51 170 TYR B C 1
ATOM 1364 O O . TYR B 1 64 ? 12.945 10.958 -10.043 1.00 21.23 170 TYR B O 1
ATOM 1373 N N . VAL B 1 65 ? 12.608 10.438 -7.885 1.00 21.68 171 VAL B N 1
ATOM 1374 C CA . VAL B 1 65 ? 13.997 10.699 -7.515 1.00 21.89 171 VAL B CA 1
ATOM 1375 C C . VAL B 1 65 ? 14.959 9.751 -8.249 1.00 22.29 171 VAL B C 1
ATOM 1376 O O . VAL B 1 65 ? 16.156 10.033 -8.373 1.00 24.34 171 VAL B O 1
ATOM 1380 N N . THR B 1 66 ? 14.433 8.618 -8.708 1.00 19.49 172 THR B N 1
ATOM 1381 C CA . THR B 1 66 ? 15.231 7.637 -9.443 1.00 24.15 172 THR B CA 1
ATOM 1382 C C . THR B 1 66 ? 15.170 7.908 -10.945 1.00 26.87 172 THR B C 1
ATOM 1383 O O . THR B 1 66 ? 15.849 7.239 -11.731 1.00 30.93 172 THR B O 1
ATOM 1387 N N . GLY B 1 67 ? 14.348 8.883 -11.339 1.00 23.33 173 GLY B N 1
ATOM 1388 C CA . GLY B 1 67 ? 14.236 9.247 -12.733 1.00 23.45 173 GLY B CA 1
ATOM 1389 C C . GLY B 1 67 ? 12.883 9.004 -13.349 1.00 24.20 173 GLY B C 1
ATOM 1390 O O . GLY B 1 67 ? 12.161 8.083 -12.964 1.00 26.71 173 GLY B O 1
ATOM 1391 N N . GLY B 1 68 ? 12.529 9.851 -14.305 1.00 22.78 174 GLY B N 1
ATOM 1392 C CA . GLY B 1 68 ? 11.268 9.690 -14.995 1.00 24.45 174 GLY B CA 1
ATOM 1393 C C . GLY B 1 68 ? 10.164 10.565 -14.465 1.00 27.58 174 GLY B C 1
ATOM 1394 O O . GLY B 1 68 ? 10.172 10.971 -13.291 1.00 24.19 174 GLY B O 1
ATOM 1395 N N . ARG B 1 69 ? 9.234 10.887 -15.357 1.00 25.60 175 ARG B N 1
ATOM 1396 C CA . ARG B 1 69 ? 8.094 11.716 -15.021 1.00 26.77 175 ARG B CA 1
ATOM 1397 C C . ARG B 1 69 ? 7.097 10.843 -14.314 1.00 24.53 175 ARG B C 1
ATOM 1398 O O . ARG B 1 69 ? 7.036 9.648 -14.544 1.00 22.43 175 ARG B O 1
ATOM 1406 N N . LEU B 1 70 ? 6.370 11.445 -13.393 1.00 26.48 176 LEU B N 1
ATOM 1407 C CA . LEU B 1 70 ? 5.375 10.737 -12.611 1.00 30.83 176 LEU B CA 1
ATOM 1408 C C . LEU B 1 70 ? 4.342 10.063 -13.516 1.00 32.23 176 LEU B C 1
ATOM 1409 O O . LEU B 1 70 ? 3.914 10.641 -14.518 1.00 33.17 176 LEU B O 1
ATOM 1414 N N . THR B 1 71 ? 4.046 8.799 -13.240 1.00 32.19 177 THR B N 1
ATOM 1415 C CA . THR B 1 71 ? 3.011 8.097 -13.991 1.00 32.97 177 THR B CA 1
ATOM 1416 C C . THR B 1 71 ? 1.802 8.041 -13.039 1.00 32.36 177 THR B C 1
ATOM 1417 O O . THR B 1 71 ? 1.002 8.982 -13.003 1.00 35.41 177 THR B O 1
ATOM 1421 N N . TYR B 1 72 ? 1.735 7.022 -12.189 1.00 26.00 178 TYR B N 1
ATOM 1422 C CA . TYR B 1 72 ? 0.633 6.888 -11.246 1.00 23.83 178 TYR B CA 1
ATOM 1423 C C . TYR B 1 72 ? 0.654 8.016 -10.213 1.00 23.94 178 TYR B C 1
ATOM 1424 O O . TYR B 1 72 ? 1.728 8.436 -9.773 1.00 24.53 178 TYR B O 1
ATOM 1433 N N . SER B 1 73 ? -0.522 8.518 -9.846 1.00 24.58 179 SER B N 1
ATOM 1434 C CA . SER B 1 73 ? -0.623 9.575 -8.845 1.00 24.09 179 SER B CA 1
ATOM 1435 C C . SER B 1 73 ? -1.918 9.422 -8.071 1.00 25.14 179 SER B C 1
ATOM 1436 O O . SER B 1 73 ? -2.879 8.825 -8.566 1.00 27.89 179 SER B O 1
ATOM 1439 N N . ASN B 1 74 ? -1.943 9.953 -6.858 1.00 23.76 180 ASN B N 1
ATOM 1440 C CA . ASN B 1 74 ? -3.121 9.863 -6.024 1.00 21.29 180 ASN B CA 1
ATOM 1441 C C . ASN B 1 74 ? -3.296 11.154 -5.241 1.00 19.84 180 ASN B C 1
ATOM 1442 O O . ASN B 1 74 ? -3.507 11.154 -4.031 1.00 20.57 180 ASN B O 1
ATOM 1447 N N . TRP B 1 75 ? -3.242 12.268 -5.953 1.00 20.84 181 TRP B N 1
ATOM 1448 C CA . TRP B 1 75 ? -3.379 13.568 -5.317 1.00 20.49 181 TRP B CA 1
ATOM 1449 C C . TRP B 1 75 ? -4.695 13.764 -4.608 1.00 21.75 181 TRP B C 1
ATOM 1450 O O . TRP B 1 75 ? -5.745 13.342 -5.089 1.00 23.62 181 TRP B O 1
ATOM 1461 N N . LYS B 1 76 ? -4.621 14.424 -3.467 1.00 20.41 182 LYS B N 1
ATOM 1462 C CA . LYS B 1 76 ? -5.793 14.775 -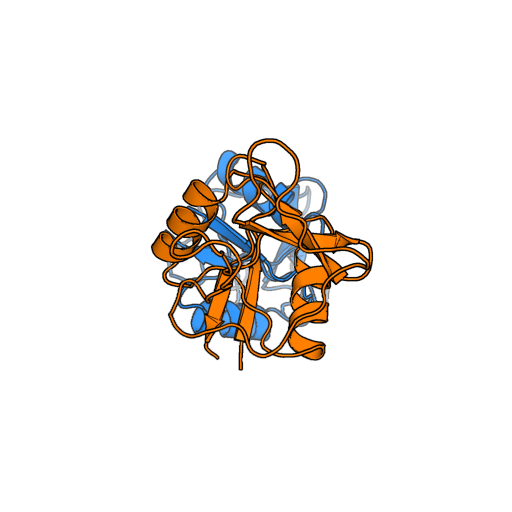2.695 1.00 26.02 182 LYS B CA 1
ATOM 1463 C C . LYS B 1 76 ? -6.404 15.899 -3.533 1.00 27.84 182 LYS B C 1
ATOM 1464 O O . LYS B 1 76 ? -5.691 16.564 -4.293 1.00 29.27 182 LYS B O 1
ATOM 1470 N N . LYS B 1 77 ? -7.715 16.101 -3.440 1.00 29.75 183 LYS B N 1
ATOM 1471 C CA . LYS B 1 77 ? -8.360 17.160 -4.223 1.00 30.05 183 LYS B CA 1
ATOM 1472 C C . LYS B 1 77 ? -7.698 18.527 -4.025 1.00 28.13 183 LYS B C 1
ATOM 1473 O O . LYS B 1 77 ? -7.399 18.927 -2.896 1.00 27.73 183 LYS B O 1
ATOM 1483 N N . ASP B 1 78 ? -7.482 19.228 -5.139 1.00 27.15 184 ASP B N 1
ATOM 1484 C CA . ASP B 1 78 ? -6.865 20.557 -5.163 1.00 29.38 184 ASP B CA 1
ATOM 1485 C C . ASP B 1 78 ? -5.357 20.562 -4.892 1.00 27.97 184 ASP B C 1
ATOM 1486 O O . ASP B 1 78 ? -4.750 21.608 -4.617 1.00 30.21 184 ASP B O 1
ATOM 1491 N N . GLU B 1 79 ? -4.760 19.380 -4.987 1.00 26.48 185 GLU B N 1
ATOM 1492 C CA . GLU B 1 79 ? -3.319 19.220 -4.818 1.00 23.58 185 GLU B CA 1
ATOM 1493 C C . GLU B 1 79 ? -2.855 18.634 -6.137 1.00 22.17 185 GLU B C 1
ATOM 1494 O O . GLU B 1 79 ? -3.647 18.029 -6.861 1.00 22.17 185 GLU B O 1
ATOM 1500 N N . PRO B 1 80 ? -1.597 18.887 -6.523 1.00 20.64 186 PRO B N 1
ATOM 1501 C CA . PRO B 1 80 ? -0.620 19.688 -5.788 1.00 18.13 186 PRO B CA 1
ATOM 1502 C C . PRO B 1 80 ? -0.931 21.193 -5.957 1.00 21.89 186 PRO B C 1
ATOM 1503 O O . PRO B 1 80 ? -1.478 21.613 -6.981 1.00 23.72 186 PRO B O 1
ATOM 1507 N N . ASN B 1 81 ? -0.587 22.000 -4.963 1.00 19.84 187 ASN B N 1
ATOM 1508 C CA . ASN B 1 81 ? -0.870 23.426 -5.041 1.00 20.42 187 ASN B CA 1
ATOM 1509 C C . ASN B 1 81 ? 0.341 24.346 -4.827 1.00 20.20 187 ASN B C 1
ATOM 1510 O O . ASN B 1 81 ? 0.200 25.565 -4.885 1.00 23.20 187 ASN B O 1
ATOM 1515 N N . ASP B 1 82 ? 1.524 23.770 -4.603 1.00 15.51 188 ASP B N 1
ATOM 1516 C CA . ASP B 1 82 ? 2.749 24.562 -4.411 1.00 15.29 188 ASP B CA 1
ATOM 1517 C C . ASP B 1 82 ? 2.448 25.713 -3.458 1.00 17.10 188 ASP B C 1
ATOM 1518 O O . ASP B 1 82 ? 2.899 26.842 -3.648 1.00 15.96 188 ASP B O 1
ATOM 1523 N N . HIS B 1 83 ? 1.709 25.397 -2.402 1.00 18.19 189 HIS B N 1
ATOM 1524 C CA . HIS B 1 83 ? 1.280 26.396 -1.429 1.00 21.18 189 HIS B CA 1
ATOM 1525 C C . HIS B 1 83 ? 2.363 27.252 -0.765 1.00 22.37 189 HIS B C 1
ATOM 1526 O O . HIS B 1 83 ? 3.498 26.820 -0.591 1.00 22.01 189 HIS B O 1
ATOM 1533 N N . GLY B 1 84 ? 1.975 28.471 -0.391 1.00 26.37 190 GLY B N 1
ATOM 1534 C CA . GLY B 1 84 ? 2.866 29.394 0.285 1.00 27.01 190 GLY B CA 1
ATOM 1535 C C . GLY B 1 84 ? 4.122 29.709 -0.489 1.00 27.53 190 GLY B C 1
ATOM 1536 O O . GLY B 1 84 ? 4.074 30.018 -1.680 1.00 31.23 190 GLY B O 1
ATOM 1537 N N . SER B 1 85 ? 5.255 29.608 0.198 1.00 26.76 191 SER B N 1
ATOM 1538 C CA . SER B 1 85 ? 6.543 29.890 -0.394 1.00 27.98 191 SER B CA 1
ATOM 1539 C C . SER B 1 85 ? 6.994 28.796 -1.362 1.00 25.54 191 SER B C 1
ATOM 1540 O O . SER B 1 85 ? 8.054 28.903 -1.968 1.00 25.24 191 SER B O 1
ATOM 1543 N N . GLY B 1 86 ? 6.188 27.754 -1.515 1.00 18.96 192 GLY B N 1
ATOM 1544 C CA . GLY B 1 86 ? 6.548 26.681 -2.426 1.00 18.16 192 GLY B CA 1
ATOM 1545 C C . GLY B 1 86 ? 6.549 25.326 -1.742 1.00 15.35 192 GLY B C 1
ATOM 1546 O O . GLY B 1 86 ? 6.912 25.194 -0.575 1.00 16.95 192 GLY B O 1
ATOM 1547 N N . GLU B 1 87 ? 6.107 24.313 -2.481 1.00 11.35 193 GLU B N 1
ATOM 1548 C CA . GLU B 1 87 ? 6.038 22.954 -1.988 1.00 11.30 193 GLU B CA 1
ATOM 1549 C C . GLU B 1 87 ? 6.537 22.064 -3.121 1.00 11.01 193 GLU B C 1
ATOM 1550 O O . GLU B 1 87 ? 5.892 21.953 -4.149 1.00 10.67 193 GLU B O 1
ATOM 1556 N N . ASP B 1 88 ? 7.715 21.479 -2.944 1.00 8.88 194 ASP B N 1
ATOM 1557 C CA . ASP B 1 88 ? 8.281 20.630 -3.991 1.00 11.57 194 ASP B CA 1
ATOM 1558 C C . ASP B 1 88 ? 8.386 19.158 -3.661 1.00 13.06 194 ASP B C 1
ATOM 1559 O O . ASP B 1 88 ? 8.825 18.355 -4.486 1.00 12.64 194 ASP B O 1
ATOM 1564 N N . CYS B 1 89 ? 7.994 18.799 -2.451 1.00 12.67 195 CYS B N 1
ATOM 1565 C CA . CYS B 1 89 ? 8.029 17.401 -2.065 1.00 10.42 195 CYS B CA 1
ATOM 1566 C C . CYS B 1 89 ? 6.589 16.878 -1.997 1.00 10.97 195 CYS B C 1
ATOM 1567 O O . CYS B 1 89 ? 5.628 17.646 -2.150 1.00 11.77 195 CYS B O 1
ATOM 1570 N N . VAL B 1 90 ? 6.452 15.567 -1.848 1.00 12.46 196 VAL B N 1
ATOM 1571 C CA . VAL B 1 90 ? 5.161 14.909 -1.807 1.00 9.90 196 VAL B CA 1
ATOM 1572 C C . VAL B 1 90 ? 5.068 13.969 -0.615 1.00 12.59 196 VAL B C 1
ATOM 1573 O O . VAL B 1 90 ? 6.005 13.214 -0.330 1.00 11.56 196 VAL B O 1
ATOM 1577 N N . THR B 1 91 ? 3.945 14.032 0.096 1.00 10.31 197 THR B N 1
ATOM 1578 C CA . THR B 1 91 ? 3.714 13.129 1.213 1.00 15.64 197 THR B CA 1
ATOM 1579 C C . THR B 1 91 ? 2.422 12.378 0.982 1.00 18.22 197 THR B C 1
ATOM 1580 O O . THR B 1 91 ? 1.544 12.854 0.275 1.00 14.36 197 THR B O 1
ATOM 1584 N N . ILE B 1 92 ? 2.396 11.140 1.455 1.00 18.55 198 ILE B N 1
ATOM 1585 C CA . ILE B 1 92 ? 1.198 10.325 1.380 1.00 21.15 198 ILE B CA 1
ATOM 1586 C C . ILE B 1 92 ? 0.603 10.616 2.763 1.00 25.23 198 ILE B C 1
ATOM 1587 O O . ILE B 1 92 ? 1.275 10.466 3.785 1.00 26.20 198 ILE B O 1
ATOM 1592 N N . VAL B 1 93 ? -0.575 11.222 2.770 1.00 27.92 199 VAL B N 1
ATOM 1593 C CA . VAL B 1 93 ? -1.231 11.591 4.009 1.00 34.49 199 VAL B CA 1
ATOM 1594 C C . VAL B 1 93 ? -2.285 10.569 4.439 1.00 40.00 199 VAL B C 1
ATOM 1595 O O . VAL B 1 93 ? -2.116 9.364 4.215 1.00 38.82 199 VAL B O 1
ATOM 1599 N N . ASP B 1 94 ? -3.339 11.049 5.100 1.00 45.32 200 ASP B N 1
ATOM 1600 C CA . ASP B 1 94 ? -4.423 10.191 5.568 1.00 47.89 200 ASP B CA 1
ATOM 1601 C C . ASP B 1 94 ? -5.257 9.682 4.401 1.00 45.91 200 ASP B C 1
ATOM 1602 O O . ASP B 1 94 ? -5.533 10.410 3.436 1.00 45.53 200 ASP B O 1
ATOM 1607 N N . ASN B 1 95 ? -5.630 8.411 4.497 1.00 43.76 201 ASN B N 1
ATOM 1608 C CA . ASN B 1 95 ? -6.397 7.725 3.473 1.00 42.51 201 ASN B CA 1
ATOM 1609 C C . ASN B 1 95 ? -5.521 7.442 2.250 1.00 37.72 201 ASN B C 1
ATOM 1610 O O . ASN B 1 95 ? -6.0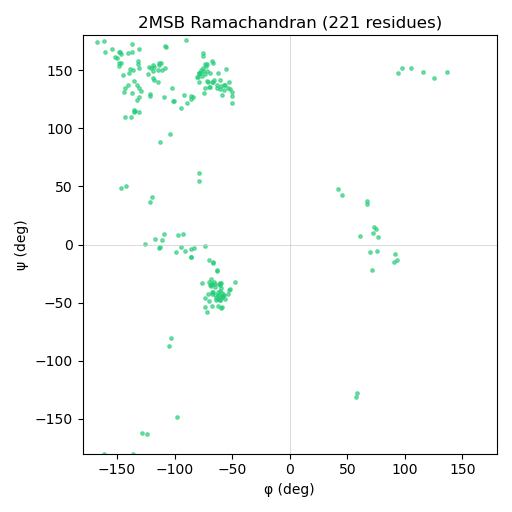14 7.054 1.197 1.00 38.88 201 ASN B O 1
ATOM 1615 N N . GLY B 1 96 ? -4.213 7.655 2.387 1.00 32.13 202 GLY B N 1
ATOM 1616 C CA . GLY B 1 96 ? -3.300 7.376 1.289 1.00 27.55 202 GLY B CA 1
ATOM 1617 C C . GLY B 1 96 ? -3.265 8.380 0.156 1.00 23.36 202 GLY B C 1
ATOM 1618 O O . GLY B 1 96 ? -2.638 8.116 -0.873 1.00 21.67 202 GLY B O 1
ATOM 1619 N N . LEU B 1 97 ? -3.970 9.497 0.320 1.00 21.38 203 LEU B N 1
ATOM 1620 C CA . LEU B 1 97 ? -3.994 10.558 -0.690 1.00 21.92 203 LEU B CA 1
ATOM 1621 C C . LEU B 1 97 ? -2.679 11.311 -0.606 1.00 17.95 203 LEU B C 1
ATOM 1622 O O . LEU B 1 97 ? -1.979 11.218 0.402 1.00 17.99 203 LEU B O 1
ATOM 1627 N N . TRP B 1 98 ? -2.341 12.058 -1.648 1.00 18.10 204 TRP B N 1
ATOM 1628 C CA . TRP B 1 98 ? -1.077 12.784 -1.652 1.00 16.44 204 TRP B CA 1
ATOM 1629 C C . TRP B 1 98 ? -1.257 14.278 -1.502 1.00 18.11 204 TRP B C 1
ATOM 1630 O O . TRP B 1 98 ? -2.254 14.848 -1.952 1.00 20.32 204 TRP B O 1
ATOM 1641 N N . ASN B 1 99 ? -0.246 14.922 -0.939 1.00 16.76 205 ASN B N 1
ATOM 1642 C CA . ASN B 1 99 ? -0.250 16.370 -0.820 1.00 14.17 205 ASN B CA 1
ATOM 1643 C C . ASN B 1 99 ? 1.185 16.801 -1.051 1.00 15.75 205 ASN B C 1
ATOM 1644 O O . ASN B 1 99 ? 2.102 16.112 -0.593 1.00 14.24 205 ASN B O 1
ATOM 1649 N N . ASP B 1 100 ? 1.395 17.840 -1.862 1.00 14.98 206 ASP B N 1
ATOM 1650 C CA . ASP B 1 100 ? 2.752 18.345 -2.035 1.00 16.17 206 ASP B CA 1
ATOM 1651 C C . ASP B 1 100 ? 2.980 19.210 -0.792 1.00 17.59 206 ASP B C 1
ATOM 1652 O O . ASP B 1 100 ? 2.036 19.835 -0.262 1.00 15.82 206 ASP B O 1
ATOM 1657 N N . ILE B 1 101 ? 4.208 19.188 -0.296 1.00 15.19 207 ILE B N 1
ATOM 1658 C CA . ILE B 1 101 ? 4.556 19.870 0.931 1.00 14.51 207 ILE B CA 1
ATOM 1659 C C . ILE B 1 101 ? 5.990 20.320 0.831 1.00 13.73 207 ILE B C 1
ATOM 1660 O O . ILE B 1 101 ? 6.742 19.892 -0.055 1.00 13.17 207 ILE B O 1
ATOM 1665 N N . SER B 1 102 ? 6.364 21.201 1.742 1.00 15.17 208 SER B N 1
ATOM 1666 C CA . SER B 1 102 ? 7.714 21.697 1.820 1.00 16.04 208 SER B CA 1
ATOM 1667 C C . SER B 1 102 ? 8.662 20.522 2.063 1.00 16.09 208 SER B C 1
ATOM 1668 O O . SER B 1 102 ? 8.404 19.650 2.888 1.00 16.17 208 SER B O 1
ATOM 1671 N N . CYS B 1 103 ? 9.773 20.505 1.349 1.00 13.70 209 CYS B N 1
ATOM 1672 C CA . CYS B 1 103 ? 10.749 19.450 1.530 1.00 14.08 209 CYS B CA 1
ATOM 1673 C C . CYS B 1 103 ? 11.434 19.606 2.869 1.00 13.83 209 CYS B C 1
ATOM 1674 O O . CYS B 1 103 ? 12.149 18.712 3.313 1.00 15.89 209 CYS B O 1
ATOM 1677 N N . GLN B 1 104 ? 11.253 20.764 3.495 1.00 15.26 210 GLN B N 1
ATOM 1678 C CA . GLN B 1 104 ? 11.852 21.024 4.800 1.00 15.33 210 GLN B CA 1
ATOM 1679 C C . GLN B 1 104 ? 10.960 20.491 5.940 1.00 15.85 210 GLN B C 1
ATOM 1680 O O . GLN B 1 104 ? 11.401 20.432 7.084 1.00 18.84 210 GLN B O 1
ATOM 1686 N N . ALA B 1 105 ? 9.726 20.090 5.622 1.00 13.02 211 ALA B N 1
ATOM 1687 C CA . ALA B 1 105 ? 8.797 19.554 6.616 1.00 13.32 211 ALA B CA 1
ATOM 1688 C C . ALA B 1 105 ? 9.262 18.164 7.032 1.00 14.35 211 ALA B C 1
ATOM 1689 O O . ALA B 1 105 ? 9.963 17.481 6.271 1.00 15.93 211 ALA B O 1
ATOM 1691 N N . SER B 1 106 ? 8.878 17.750 8.236 1.00 14.56 212 SER B N 1
ATOM 1692 C CA . SER B 1 106 ? 9.287 16.457 8.742 1.00 14.62 212 SER B CA 1
ATOM 1693 C C . SER B 1 106 ? 8.195 15.434 8.607 1.00 17.73 212 SER B C 1
ATOM 1694 O O . SER B 1 106 ? 7.085 15.622 9.114 1.00 17.66 212 SER B O 1
ATOM 1697 N N . HIS B 1 107 ? 8.516 14.341 7.929 1.00 14.30 213 HIS B N 1
ATOM 1698 C CA . HIS B 1 107 ? 7.562 13.262 7.717 1.00 15.91 213 HIS B CA 1
ATOM 1699 C C . HIS B 1 107 ? 8.265 11.925 7.846 1.00 15.62 213 HIS B C 1
ATOM 1700 O O . HIS B 1 107 ? 9.477 11.861 7.879 1.00 14.78 213 HIS B O 1
ATOM 1707 N N . THR B 1 108 ? 7.495 10.862 7.988 1.00 15.70 214 THR B N 1
ATOM 1708 C CA . THR B 1 108 ? 8.060 9.536 8.168 1.00 14.82 214 THR B CA 1
ATOM 1709 C C . THR B 1 108 ? 8.880 9.054 6.990 1.00 14.12 214 THR B C 1
ATOM 1710 O O . THR B 1 108 ? 8.473 9.195 5.839 1.00 13.78 214 THR B O 1
ATOM 1714 N N . ALA B 1 109 ? 10.044 8.493 7.293 1.00 13.41 215 ALA B N 1
ATOM 1715 C CA . ALA B 1 109 ? 10.918 7.946 6.261 1.00 15.90 215 ALA B CA 1
ATOM 1716 C C . ALA B 1 109 ? 10.497 6.512 5.955 1.00 15.07 215 ALA B C 1
ATOM 1717 O O . ALA B 1 109 ? 10.355 5.695 6.865 1.00 14.07 215 ALA B O 1
ATOM 1719 N N . VAL B 1 110 ? 10.275 6.211 4.682 1.00 12.65 216 VAL B N 1
ATOM 1720 C CA . VAL B 1 110 ? 9.906 4.867 4.241 1.00 13.33 216 VAL B CA 1
ATOM 1721 C C . VAL B 1 110 ? 10.831 4.590 3.062 1.00 13.84 216 VAL B C 1
ATOM 1722 O O . VAL B 1 110 ? 10.882 5.385 2.128 1.00 12.76 216 VAL B O 1
ATOM 1726 N N . CYS B 1 111 ? 11.583 3.491 3.122 1.00 13.56 217 CYS B N 1
ATOM 1727 C CA . CYS B 1 111 ? 12.503 3.135 2.053 1.00 14.99 217 CYS B CA 1
ATOM 1728 C C . CYS B 1 111 ? 11.991 1.901 1.361 1.00 13.29 217 CYS B C 1
ATOM 1729 O O . CYS B 1 111 ? 11.341 1.075 1.982 1.00 15.94 217 CYS B O 1
ATOM 1732 N N . GLU B 1 112 ? 12.298 1.771 0.080 1.00 14.85 218 GLU B N 1
ATOM 1733 C CA . GLU B 1 112 ? 11.849 0.616 -0.686 1.00 14.38 218 GLU B CA 1
ATOM 1734 C C . GLU B 1 112 ? 13.041 -0.164 -1.206 1.00 16.59 218 GLU B C 1
ATOM 1735 O O . GLU B 1 112 ? 14.087 0.422 -1.538 1.00 17.27 218 GLU B O 1
ATOM 1741 N N . PHE B 1 113 ? 12.841 -1.475 -1.334 1.00 19.77 219 PHE B N 1
ATOM 1742 C CA . PHE B 1 113 ? 13.863 -2.394 -1.811 1.00 21.71 219 PHE B CA 1
ATOM 1743 C C . PHE B 1 113 ? 13.242 -3.304 -2.867 1.00 21.56 219 PHE B C 1
ATOM 1744 O O . PHE B 1 113 ? 12.124 -3.800 -2.689 1.00 19.49 219 PHE B O 1
ATOM 1752 N N . PRO B 1 114 ? 13.966 -3.546 -3.977 1.00 25.28 220 PRO B N 1
ATOM 1753 C CA . PRO B 1 114 ? 13.477 -4.404 -5.057 1.00 28.35 220 PRO B CA 1
ATOM 1754 C C . PRO B 1 114 ? 13.536 -5.869 -4.636 1.00 31.58 220 PRO B C 1
ATOM 1755 O O . PRO B 1 114 ? 14.505 -6.310 -4.015 1.00 33.88 220 PRO B O 1
ATOM 1759 N N . ALA B 1 115 ? 12.460 -6.588 -4.921 1.00 35.57 221 ALA B N 1
ATOM 1760 C CA . ALA B 1 115 ? 12.348 -8.000 -4.590 1.00 38.00 221 ALA B CA 1
ATOM 1761 C C . ALA B 1 115 ? 12.512 -8.768 -5.894 1.00 37.43 221 ALA B C 1
ATOM 1762 O O . ALA B 1 115 ? 11.868 -8.361 -6.893 1.00 33.11 221 ALA B O 1
#

Organism: Rattus norvegicus (NCBI:txid10116)

GO terms:
  GO:0070492 oligosaccharide binding (F, IDA)
  GO:0005509 calcium ion binding (F, IDA)
  GO:0005537 D-mannose binding (F, IDA)
  GO:0070207 protein homotrimerization (P, IDA)
  GO:0120153 calcium-dependent carbohydrate binding (F, IDA)
  GO:0005576 extracellular region (C, EXP)
  GO:0042803 protein homodimerization activity (F, IPI)
  GO:0048306 calcium-dependent protein binding (F, IPI)
  GO:0001867 complement activation, lectin pathway (P, IDA)
  GO:0070273 phosphatidylinositol-4-phosphate binding (F, IDA)
  GO:0005576 extracellular region (C, IDA)
  GO:0002020 protease binding (F, IDA)
  GO:0030247 polysaccharide binding (F, IDA)
  GO:0005515 protein binding (F, IPI)
  GO:0042802 identical protein binding (F, IPI)

Solvent-accessible surface area: 10964 Å² total

Nearest PDB structures (foldseek):
  2msb-assembly1_A  TM=1.009E+00  e=1.234E-26  Rattus rattus
  3kmb-assembly1_1  TM=1.001E+00  e=6.480E-24  Rattus norvegicus
  1kwz-assembly1_C  TM=1.005E+00  e=1.615E-23  Rattus norvegicus
  1kx1-assembly2_D  TM=1.001E+00  e=2.723E-23  Rattus norvegicus
  1kx0-assembly1_C  TM=1.002E+00  e=4.898E-23  Rattus norvegicus